Protein AF-A0A955V3C6-F1 (afdb_monomer)

Secondary structure (DSSP, 8-state):
--HHHHHHHHHHTB-SEETTTEE--HHHHHHHHHHTT-GGGHHHHHHHHGGGSPBPPP--PPPGGGHHHHTT-GGGHHHHHHHHHHHHHHH-HHHHHHHHHHHHGGGTTGGGGHHHHHHHHHHHHHHT---HHHHHHHHHHHHHHHHH--PPSS-TTPPPSS-HHHHHHHSPPPPGGGSPPS-HHHHHHGGGGSPP-

Sequence (197 aa):
MTDLDEVLERFQMGGLEYGGGFANHGPMAAEALVALGHPALLTGWVDLYAPRLPPFSPGRAIAPAGRAAARGDASRFADWVATYEAEIARDGVRAVLAREVAALAPGLFAGAAHGLLRVAHAARAIGRGETPVRVREVAFGLGYWAGSYQTLPGEPGARPERDPIDALLTLEPVPPAARAGGAFTDAVRALDAHAPF

Structure (mmCIF, N/CA/C/O backbone):
data_AF-A0A955V3C6-F1
#
_entry.id   AF-A0A955V3C6-F1
#
loop_
_atom_site.group_PDB
_atom_site.id
_atom_site.type_symbol
_atom_site.label_atom_id
_atom_site.label_alt_id
_atom_site.label_comp_id
_atom_site.label_asym_id
_atom_site.label_entity_id
_atom_site.label_seq_id
_atom_site.pdbx_PDB_ins_code
_atom_site.Cartn_x
_atom_site.Cartn_y
_atom_site.Cartn_z
_atom_site.occupancy
_atom_site.B_iso_or_equiv
_atom_site.auth_seq_id
_atom_site.auth_comp_id
_atom_site.auth_asym_id
_atom_site.auth_atom_id
_atom_site.pdbx_PDB_model_num
ATOM 1 N N . MET A 1 1 ? -15.707 0.633 17.802 1.00 68.06 1 MET A N 1
ATOM 2 C CA . MET A 1 1 ? -14.271 0.531 17.490 1.00 68.06 1 MET A CA 1
ATOM 3 C C . MET A 1 1 ? -13.836 -0.862 17.905 1.00 68.06 1 MET A C 1
ATOM 5 O O . MET A 1 1 ? -14.244 -1.285 18.978 1.00 68.06 1 MET A O 1
ATOM 9 N N . THR A 1 2 ? -13.193 -1.614 17.016 1.00 90.06 2 THR A N 1
ATOM 10 C CA . THR A 1 2 ? -12.756 -3.006 17.253 1.00 90.06 2 THR A CA 1
ATOM 11 C C . THR A 1 2 ? -11.272 -3.059 17.621 1.00 90.06 2 THR A C 1
ATOM 13 O O . THR A 1 2 ? -10.544 -2.146 17.246 1.00 90.06 2 THR A O 1
ATOM 16 N N . ASP A 1 3 ? -10.796 -4.142 18.245 1.00 92.75 3 ASP A N 1
ATOM 17 C CA . ASP A 1 3 ? -9.361 -4.341 18.540 1.00 92.75 3 ASP A CA 1
ATOM 18 C C . ASP A 1 3 ? -8.481 -4.191 17.284 1.00 92.75 3 ASP A C 1
ATOM 20 O O . ASP A 1 3 ? -7.370 -3.668 17.334 1.00 92.75 3 ASP A O 1
ATOM 24 N N . LEU A 1 4 ? -8.999 -4.607 16.120 1.00 96.56 4 LEU A N 1
ATOM 25 C CA . LEU A 1 4 ? -8.331 -4.398 14.836 1.00 96.56 4 LEU A CA 1
ATOM 26 C C . LEU A 1 4 ? -8.203 -2.912 14.493 1.00 96.56 4 LEU A C 1
ATOM 28 O O . LEU A 1 4 ? -7.156 -2.496 14.011 1.00 96.56 4 LEU A O 1
ATOM 32 N N . ASP A 1 5 ? -9.258 -2.125 14.714 1.00 97.94 5 ASP A N 1
ATOM 33 C CA . ASP A 1 5 ? -9.258 -0.695 14.400 1.00 97.94 5 ASP A CA 1
ATOM 34 C C . ASP A 1 5 ? -8.184 0.034 15.222 1.00 97.94 5 ASP A C 1
ATOM 36 O O . ASP A 1 5 ? -7.390 0.778 14.656 1.00 97.94 5 ASP A O 1
ATOM 40 N N . GLU A 1 6 ? -8.083 -0.259 16.521 1.00 96.44 6 GLU A N 1
ATOM 41 C CA . GLU A 1 6 ? -7.074 0.336 17.411 1.00 96.44 6 GLU A CA 1
ATOM 42 C C . GLU A 1 6 ? -5.641 -0.011 16.985 1.00 96.44 6 GLU A C 1
ATOM 44 O O . GLU A 1 6 ? -4.740 0.832 16.991 1.00 96.44 6 GLU A O 1
ATOM 49 N N . VAL A 1 7 ? -5.407 -1.262 16.585 1.00 97.44 7 VAL A N 1
ATOM 50 C CA . VAL A 1 7 ? -4.091 -1.699 16.107 1.00 97.44 7 VAL A CA 1
ATOM 51 C C . VAL A 1 7 ? -3.739 -1.082 14.753 1.00 97.44 7 VAL A C 1
ATOM 53 O O . VAL A 1 7 ? -2.585 -0.696 14.540 1.00 97.44 7 VAL A O 1
ATOM 56 N N . LEU A 1 8 ? -4.708 -0.944 13.846 1.00 98.00 8 LEU A N 1
ATOM 57 C CA . LEU A 1 8 ? -4.492 -0.258 12.573 1.00 98.00 8 LEU A CA 1
ATOM 58 C C . LEU A 1 8 ? -4.119 1.213 12.792 1.00 98.00 8 LEU A C 1
ATOM 60 O O . LEU A 1 8 ? -3.170 1.678 12.164 1.00 98.00 8 LEU A O 1
ATOM 64 N N . GLU A 1 9 ? -4.774 1.920 13.718 1.00 96.88 9 GLU A N 1
ATOM 65 C CA . GLU A 1 9 ? -4.410 3.304 14.061 1.00 96.88 9 GLU A CA 1
ATOM 66 C C . GLU A 1 9 ? -2.947 3.399 14.502 1.00 96.88 9 GLU A C 1
ATOM 68 O O . GLU A 1 9 ? -2.200 4.247 14.006 1.00 96.88 9 GLU A O 1
ATOM 73 N N . ARG A 1 10 ? -2.499 2.475 15.361 1.00 97.25 10 ARG A N 1
ATOM 74 C CA . ARG A 1 10 ? -1.100 2.420 15.809 1.00 97.25 10 ARG A CA 1
ATOM 75 C C . ARG A 1 10 ? -0.128 2.185 14.660 1.00 97.25 10 ARG A C 1
ATOM 77 O O . ARG A 1 10 ? 0.885 2.877 14.575 1.00 97.25 10 ARG A O 1
ATOM 84 N N . PHE A 1 11 ? -0.425 1.256 13.755 1.00 98.12 11 PHE A N 1
ATOM 85 C CA . PHE A 1 11 ? 0.453 1.000 12.611 1.00 98.12 11 PHE A CA 1
ATOM 86 C C . PHE A 1 11 ? 0.445 2.117 11.569 1.00 98.12 11 PHE A C 1
ATOM 88 O O . PHE A 1 11 ? 1.458 2.303 10.898 1.00 98.12 11 PHE A O 1
ATOM 95 N N . GLN A 1 12 ? -0.638 2.886 11.456 1.00 97.56 12 GLN A N 1
ATOM 96 C CA . GLN A 1 12 ? -0.712 4.050 10.569 1.00 97.56 12 GLN A CA 1
ATOM 97 C C . GLN A 1 12 ? 0.021 5.285 11.116 1.00 97.56 12 GLN A C 1
ATOM 99 O O . GLN A 1 12 ? 0.211 6.254 10.380 1.00 97.56 12 GLN A O 1
ATOM 104 N N . MET A 1 13 ? 0.445 5.269 12.386 1.00 97.25 13 MET A N 1
ATOM 105 C CA . MET A 1 13 ? 1.423 6.230 12.913 1.00 97.25 13 MET A CA 1
ATOM 106 C C . MET A 1 13 ? 2.862 5.883 12.503 1.00 97.25 13 MET A C 1
ATOM 108 O O . MET A 1 13 ? 3.746 6.730 12.611 1.00 97.25 13 MET A O 1
ATOM 112 N N . GLY A 1 14 ? 3.106 4.651 12.047 1.00 97.75 14 GLY A N 1
ATOM 113 C CA . GLY A 1 14 ? 4.403 4.183 11.571 1.00 97.75 14 GLY A CA 1
ATOM 114 C C . GLY A 1 14 ? 4.532 4.261 10.050 1.00 97.75 14 GLY A C 1
ATOM 115 O O . GLY A 1 14 ? 3.555 4.159 9.307 1.00 97.75 14 GLY A O 1
ATOM 116 N N . GLY A 1 15 ? 5.763 4.433 9.580 1.00 96.62 15 GLY A N 1
ATOM 117 C CA . GLY A 1 15 ? 6.113 4.534 8.173 1.00 96.62 15 GLY A CA 1
ATOM 118 C C . GLY A 1 15 ? 5.668 3.319 7.361 1.00 96.62 15 GLY A C 1
ATOM 119 O O . GLY A 1 15 ? 5.441 2.222 7.878 1.00 96.62 15 GLY A O 1
ATOM 120 N N . LEU A 1 16 ? 5.547 3.526 6.051 1.00 97.12 16 LEU A N 1
ATOM 121 C CA . LEU A 1 16 ? 5.212 2.468 5.098 1.00 97.12 16 LEU A CA 1
ATOM 122 C C . LEU A 1 16 ? 6.360 1.464 4.913 1.00 97.12 16 LEU A C 1
ATOM 124 O O . LEU A 1 16 ? 6.100 0.314 4.568 1.00 97.12 16 LEU A O 1
ATOM 128 N N . GLU A 1 17 ? 7.594 1.878 5.210 1.00 96.06 17 GLU A N 1
ATOM 129 C CA . GLU A 1 17 ? 8.792 1.039 5.216 1.00 96.06 17 GLU A CA 1
ATOM 130 C C . GLU A 1 17 ? 9.660 1.298 6.452 1.00 96.06 17 GLU A C 1
ATOM 132 O O . GLU A 1 17 ? 9.543 2.332 7.115 1.00 96.06 17 GLU A O 1
ATOM 137 N N . TYR A 1 18 ? 10.556 0.358 6.741 1.00 95.25 18 TYR A N 1
ATOM 138 C CA . TYR A 1 18 ? 11.603 0.462 7.754 1.00 95.25 18 TYR A CA 1
ATOM 139 C C . TYR A 1 18 ? 12.879 -0.256 7.291 1.00 95.25 18 TYR A C 1
ATOM 141 O O . TYR A 1 18 ? 12.887 -0.951 6.276 1.00 95.25 18 TYR A O 1
ATOM 149 N N . GLY A 1 19 ? 13.986 -0.079 8.020 1.00 90.12 19 GLY A N 1
ATOM 150 C CA . GLY A 1 19 ? 15.209 -0.871 7.826 1.00 90.12 19 GLY A CA 1
ATOM 151 C C . GLY A 1 19 ? 15.815 -0.839 6.416 1.00 90.12 19 GLY A C 1
ATOM 152 O O . GLY A 1 19 ? 16.430 -1.818 6.014 1.00 90.12 19 GLY A O 1
ATOM 153 N N . GLY A 1 20 ? 15.634 0.254 5.666 1.00 84.75 20 GLY A N 1
ATOM 154 C CA . GLY A 1 20 ? 16.213 0.409 4.327 1.00 84.75 20 GLY A CA 1
ATOM 155 C C . GLY A 1 20 ? 15.416 -0.234 3.186 1.00 84.75 20 GLY A C 1
ATOM 156 O O . GLY A 1 20 ? 16.013 -0.566 2.170 1.00 84.75 20 GLY A O 1
ATOM 157 N N . GLY A 1 21 ? 14.097 -0.410 3.343 1.00 86.94 21 GLY A N 1
ATOM 158 C CA . GLY A 1 21 ? 13.205 -0.866 2.263 1.00 86.94 21 GLY A CA 1
ATOM 159 C C . GLY A 1 21 ? 12.301 -2.046 2.625 1.00 86.94 21 GLY A C 1
ATOM 160 O O . GLY A 1 21 ? 11.618 -2.594 1.763 1.00 86.94 21 GLY A O 1
ATOM 161 N N . PHE A 1 22 ? 12.274 -2.474 3.891 1.00 92.00 22 PHE A N 1
ATOM 162 C CA . PHE A 1 22 ? 11.328 -3.494 4.336 1.00 92.00 22 PHE A CA 1
ATOM 163 C C . PHE A 1 22 ? 9.935 -2.889 4.475 1.00 92.00 22 PHE A C 1
ATOM 165 O O . PHE A 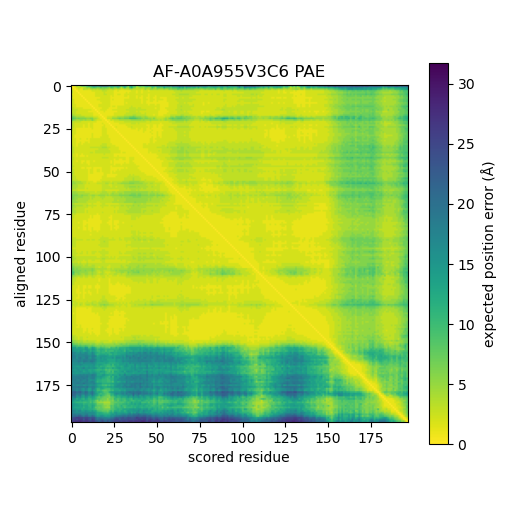1 22 ? 9.732 -1.970 5.268 1.00 92.00 22 PHE A O 1
ATOM 172 N N . ALA A 1 23 ? 8.962 -3.440 3.750 1.00 95.19 23 ALA A N 1
ATOM 173 C CA . ALA A 1 23 ? 7.567 -3.031 3.857 1.00 95.19 23 ALA A CA 1
ATOM 174 C C . ALA A 1 23 ? 7.033 -3.216 5.287 1.00 95.19 23 ALA A C 1
ATOM 176 O O . ALA A 1 23 ? 7.292 -4.225 5.949 1.00 95.19 23 ALA A O 1
ATOM 177 N N . ASN A 1 24 ? 6.227 -2.270 5.761 1.00 97.19 24 ASN A N 1
ATOM 178 C CA . ASN A 1 24 ? 5.497 -2.393 7.018 1.00 97.19 24 ASN A CA 1
ATOM 179 C C . ASN A 1 24 ? 4.355 -3.420 6.875 1.00 97.19 24 ASN A C 1
ATOM 181 O O . ASN A 1 24 ? 3.324 -3.155 6.256 1.00 97.19 24 ASN A O 1
ATOM 185 N N . HIS A 1 25 ? 4.545 -4.589 7.486 1.00 96.81 25 HIS A N 1
ATOM 186 C CA . HIS A 1 25 ? 3.605 -5.711 7.519 1.00 96.81 25 HIS A CA 1
ATOM 187 C C . HIS A 1 25 ? 2.628 -5.670 8.689 1.00 96.81 25 HIS A C 1
ATOM 189 O O . HIS A 1 25 ? 1.673 -6.448 8.699 1.00 96.81 25 HIS A O 1
ATOM 195 N N . GLY A 1 26 ? 2.856 -4.787 9.664 1.00 97.94 26 GLY A N 1
ATOM 196 C CA . GLY A 1 26 ? 2.048 -4.642 10.872 1.00 97.94 26 GLY A CA 1
ATOM 197 C C . GLY A 1 26 ? 0.539 -4.761 10.628 1.00 97.94 26 GLY A C 1
ATOM 198 O O . GLY A 1 26 ? -0.077 -5.674 11.189 1.00 97.94 26 GLY A O 1
ATOM 199 N N . PRO A 1 27 ? -0.057 -3.925 9.753 1.00 98.19 27 PRO A N 1
ATOM 200 C CA . PRO A 1 27 ? -1.502 -3.934 9.529 1.00 98.19 27 PRO A CA 1
ATOM 201 C C . PRO A 1 27 ? -1.995 -5.191 8.797 1.00 98.19 27 PRO A C 1
ATOM 203 O O . PRO A 1 27 ? -3.077 -5.690 9.100 1.00 98.19 27 PRO A O 1
ATOM 206 N N . MET A 1 28 ? -1.196 -5.754 7.883 1.00 98.50 28 MET A N 1
ATOM 207 C CA . MET A 1 28 ? -1.544 -6.989 7.166 1.00 98.50 28 MET A CA 1
ATOM 208 C C . MET A 1 28 ? -1.583 -8.189 8.114 1.00 98.50 28 MET A C 1
ATOM 210 O O . MET A 1 28 ? -2.540 -8.963 8.110 1.00 98.50 28 MET A O 1
ATOM 214 N N . ALA A 1 29 ? -0.571 -8.319 8.972 1.00 98.19 29 ALA A N 1
ATOM 215 C CA . ALA A 1 29 ? -0.511 -9.376 9.973 1.00 98.19 29 ALA A CA 1
ATOM 216 C C . ALA A 1 29 ? -1.615 -9.225 11.032 1.00 98.19 29 ALA A C 1
ATOM 218 O O . ALA A 1 29 ? -2.231 -10.220 11.404 1.00 98.19 29 ALA A O 1
ATOM 219 N N . ALA A 1 30 ? -1.929 -7.999 11.464 1.00 98.25 30 ALA A N 1
ATOM 220 C CA . ALA A 1 30 ? -3.054 -7.745 12.364 1.00 98.25 30 ALA A CA 1
ATOM 221 C C . ALA A 1 30 ? -4.391 -8.195 11.748 1.00 98.25 30 ALA A C 1
ATOM 223 O O . ALA A 1 30 ? -5.172 -8.901 12.387 1.00 98.25 30 ALA A O 1
ATOM 224 N N . GLU A 1 31 ? -4.635 -7.849 10.480 1.00 98.06 31 GLU A N 1
ATOM 225 C CA . GLU A 1 31 ? -5.821 -8.302 9.749 1.00 98.06 31 GLU A CA 1
ATOM 226 C C . GLU A 1 31 ? -5.874 -9.830 9.637 1.00 98.06 31 GLU A C 1
ATOM 228 O O . GLU A 1 31 ? -6.936 -10.414 9.865 1.00 98.06 31 GLU A O 1
ATOM 233 N N . ALA A 1 32 ? -4.738 -10.471 9.345 1.00 98.12 32 ALA A N 1
ATOM 234 C CA . ALA A 1 32 ? -4.631 -11.921 9.235 1.00 98.12 32 ALA A CA 1
ATOM 235 C C . ALA A 1 32 ? -4.922 -12.626 10.567 1.00 98.12 32 ALA A C 1
ATOM 237 O O . ALA A 1 32 ? -5.686 -13.586 10.589 1.00 98.12 32 ALA A O 1
ATOM 238 N N . LEU A 1 33 ? -4.370 -12.133 11.681 1.00 97.94 33 LEU A N 1
ATOM 239 C CA . LEU A 1 33 ? -4.623 -12.680 13.017 1.00 97.94 33 LEU A CA 1
ATOM 240 C C . LEU A 1 33 ? -6.117 -12.679 13.344 1.00 97.94 33 LEU A C 1
ATOM 242 O O . LEU A 1 33 ? -6.648 -13.688 13.800 1.00 97.94 33 LEU A O 1
ATOM 246 N N . VAL A 1 34 ? -6.817 -11.581 13.055 1.00 96.69 34 VAL A N 1
ATOM 247 C CA . VAL A 1 34 ? -8.270 -11.501 13.262 1.00 96.69 34 VAL A CA 1
ATOM 248 C C . VAL A 1 34 ? -9.017 -12.442 12.324 1.00 96.69 34 VAL A C 1
ATOM 250 O O . VAL A 1 34 ? -9.909 -13.159 12.772 1.00 96.69 34 VAL A O 1
ATOM 253 N N . ALA A 1 35 ? -8.650 -12.475 11.041 1.00 94.94 35 ALA A N 1
ATOM 254 C CA . ALA A 1 35 ? -9.281 -13.353 10.056 1.00 94.94 35 ALA A CA 1
ATOM 255 C C . ALA A 1 35 ? -9.118 -14.846 10.401 1.00 94.94 35 ALA A C 1
ATOM 257 O O . ALA A 1 35 ? -10.004 -15.640 10.099 1.00 94.94 35 ALA A O 1
ATOM 258 N N . LEU 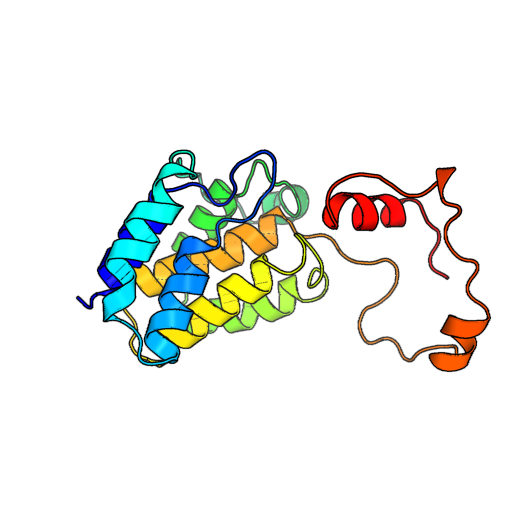A 1 36 ? -8.018 -15.211 11.064 1.00 96.75 36 LEU A N 1
ATOM 259 C CA . LEU A 1 36 ? -7.719 -16.570 11.518 1.00 96.75 36 LEU A CA 1
ATOM 260 C C . LEU A 1 36 ? -8.280 -16.888 12.917 1.00 96.75 36 LEU A C 1
ATOM 262 O O . LEU A 1 36 ? -8.054 -17.981 13.424 1.00 96.75 36 LEU A O 1
ATOM 266 N N . GLY A 1 37 ? -9.018 -15.969 13.551 1.00 96.69 37 GLY A N 1
ATOM 267 C CA . GLY A 1 37 ? -9.631 -16.203 14.864 1.00 96.69 37 GLY A CA 1
ATOM 268 C C . GLY A 1 37 ? -8.678 -16.041 16.053 1.00 96.69 37 GLY A C 1
ATOM 269 O O . GLY A 1 37 ? -8.941 -16.572 17.130 1.00 96.69 37 GLY A O 1
ATOM 270 N N . HIS A 1 38 ? -7.594 -15.280 15.891 1.00 97.50 38 HIS A N 1
ATOM 271 C CA . HIS A 1 38 ? -6.590 -15.011 16.926 1.00 97.50 38 HIS A CA 1
ATOM 272 C C . HIS A 1 38 ? -6.484 -13.523 17.337 1.00 97.50 38 HIS A C 1
ATOM 274 O O . HIS A 1 38 ? -5.371 -12.998 17.437 1.00 97.50 38 HIS A O 1
ATOM 280 N N . PRO A 1 39 ? -7.594 -12.810 17.626 1.00 96.31 39 PRO A N 1
ATOM 281 C CA . PRO A 1 39 ? -7.543 -11.391 18.003 1.00 96.31 39 PRO A CA 1
ATOM 282 C C . PRO A 1 39 ? -6.770 -11.139 19.309 1.00 96.31 39 PRO A C 1
ATOM 284 O O . PRO A 1 39 ? -6.145 -10.096 19.462 1.00 96.31 39 PRO A O 1
ATOM 287 N N . ALA A 1 40 ? -6.717 -12.118 20.219 1.00 96.94 40 ALA A N 1
ATOM 288 C CA . ALA A 1 40 ? -5.974 -12.008 21.477 1.00 96.94 40 ALA A CA 1
ATOM 289 C C . ALA A 1 40 ? -4.452 -11.809 21.294 1.00 96.94 40 ALA A C 1
ATOM 291 O O . ALA A 1 40 ? -3.772 -11.397 22.230 1.00 96.94 40 ALA A O 1
ATOM 292 N N . LEU A 1 41 ? -3.904 -12.087 20.102 1.00 98.06 41 LEU A N 1
ATOM 293 C CA . LEU A 1 41 ? -2.481 -11.905 19.792 1.00 98.06 41 LEU A CA 1
ATOM 294 C C . LEU A 1 41 ? -2.134 -10.485 19.310 1.00 98.06 41 LEU A C 1
ATOM 296 O O . LEU A 1 41 ? -0.955 -10.168 19.155 1.00 98.06 41 LEU A O 1
ATOM 300 N N . LEU A 1 42 ? -3.131 -9.624 19.077 1.00 98.00 42 LEU A N 1
ATOM 301 C CA . LEU A 1 42 ? -2.936 -8.298 18.483 1.00 98.00 42 LEU A CA 1
ATOM 302 C C . LEU A 1 42 ? -2.043 -7.382 19.324 1.00 98.00 42 LEU A C 1
ATOM 304 O O . LEU A 1 42 ? -1.136 -6.756 18.778 1.00 98.00 42 LEU A O 1
ATOM 308 N N . THR A 1 43 ? -2.253 -7.330 20.640 1.00 95.50 43 THR A N 1
ATOM 309 C CA . THR A 1 43 ? -1.455 -6.475 21.535 1.00 95.50 43 THR A CA 1
ATOM 310 C C . THR A 1 43 ? 0.023 -6.858 21.492 1.00 95.50 43 THR A C 1
ATOM 312 O O . THR A 1 43 ? 0.867 -6.015 21.204 1.00 95.50 43 THR A O 1
ATOM 315 N N . GLY A 1 44 ? 0.334 -8.148 21.660 1.00 96.81 44 GLY A N 1
ATOM 316 C CA . GLY A 1 44 ? 1.717 -8.632 21.599 1.00 96.81 44 GLY A CA 1
ATOM 317 C C . GLY A 1 44 ? 2.357 -8.446 20.220 1.00 96.81 44 GLY A C 1
ATOM 318 O O . GLY A 1 44 ? 3.552 -8.167 20.123 1.00 96.81 44 GLY A O 1
ATOM 319 N N . TRP A 1 45 ? 1.569 -8.544 19.144 1.00 98.00 45 TRP A N 1
ATOM 320 C CA . TRP A 1 45 ? 2.040 -8.239 17.794 1.00 98.00 45 TRP A CA 1
ATOM 321 C C . TRP A 1 45 ? 2.443 -6.768 17.638 1.00 98.00 45 TRP A C 1
ATOM 323 O O . TRP A 1 45 ? 3.512 -6.480 17.096 1.00 98.00 45 TRP A O 1
ATOM 333 N N . VAL A 1 46 ? 1.625 -5.840 18.140 1.00 97.75 46 VAL A N 1
ATOM 334 C CA . VAL A 1 46 ? 1.943 -4.406 18.130 1.00 97.75 46 VAL A CA 1
ATOM 335 C C . VAL A 1 46 ? 3.208 -4.124 18.926 1.00 97.75 46 VAL A C 1
ATOM 337 O O . VAL A 1 46 ? 4.108 -3.474 18.394 1.00 97.75 46 VAL A O 1
ATOM 340 N N . ASP A 1 47 ? 3.302 -4.645 20.148 1.00 97.12 47 ASP A N 1
ATOM 341 C CA . ASP A 1 47 ? 4.444 -4.411 21.036 1.00 97.12 47 ASP A CA 1
ATOM 342 C C . ASP A 1 47 ? 5.762 -4.891 20.409 1.00 97.12 47 ASP A C 1
ATOM 344 O O . ASP A 1 47 ? 6.800 -4.244 20.543 1.00 97.12 47 ASP A O 1
ATOM 348 N N . LEU A 1 48 ? 5.719 -5.998 19.662 1.00 97.31 48 LEU A N 1
ATOM 349 C CA . LEU A 1 48 ? 6.880 -6.545 18.964 1.00 97.31 48 LEU A CA 1
ATOM 350 C C . LEU A 1 48 ? 7.241 -5.770 17.687 1.00 97.31 48 LEU A C 1
ATOM 352 O O . LEU A 1 48 ? 8.423 -5.645 17.346 1.00 97.31 48 LEU A O 1
ATOM 356 N N . TYR A 1 49 ? 6.236 -5.337 16.923 1.00 98.12 49 TYR A N 1
ATOM 357 C CA . TYR A 1 49 ? 6.437 -4.856 15.557 1.00 98.12 49 TYR A CA 1
ATOM 358 C C . TYR A 1 49 ? 6.567 -3.336 15.463 1.00 98.12 49 TYR A C 1
ATOM 360 O O . TYR A 1 49 ? 7.459 -2.845 14.770 1.00 98.12 49 TYR A O 1
ATOM 368 N N . ALA A 1 50 ? 5.709 -2.588 16.164 1.00 97.00 50 ALA A N 1
ATOM 369 C CA . ALA A 1 50 ? 5.654 -1.129 16.079 1.00 97.00 50 ALA A CA 1
ATOM 370 C C . ALA A 1 50 ? 6.995 -0.426 16.382 1.00 97.00 50 ALA A C 1
ATOM 372 O O . ALA A 1 50 ? 7.313 0.517 15.657 1.00 97.00 50 ALA A O 1
ATOM 373 N N . PRO A 1 51 ? 7.841 -0.890 17.331 1.00 97.06 51 PRO A N 1
ATOM 374 C CA . PRO A 1 51 ? 9.135 -0.253 17.606 1.00 97.06 51 PRO A CA 1
ATOM 375 C C . PRO A 1 51 ? 10.127 -0.250 16.434 1.00 97.06 51 PRO A C 1
ATOM 377 O O . PRO A 1 51 ? 11.128 0.459 16.477 1.00 97.06 51 PRO A O 1
ATOM 380 N N . ARG A 1 52 ? 9.887 -1.054 15.391 1.00 97.31 52 ARG A N 1
ATOM 381 C CA . ARG A 1 52 ? 10.738 -1.115 14.191 1.00 97.31 52 ARG A CA 1
ATOM 382 C C . ARG A 1 52 ? 10.448 0.019 13.214 1.00 97.31 52 ARG A C 1
ATOM 384 O O . ARG A 1 52 ? 11.252 0.260 12.317 1.00 97.31 52 ARG A O 1
ATOM 391 N N . LEU A 1 53 ? 9.284 0.654 13.338 1.00 98.00 53 LEU A N 1
ATOM 392 C CA . LEU A 1 53 ? 8.772 1.582 12.344 1.00 98.00 53 LEU A CA 1
ATOM 393 C C . LEU A 1 53 ? 9.277 3.002 12.622 1.00 98.00 53 LEU A C 1
ATOM 395 O O . LEU A 1 53 ? 9.118 3.493 13.741 1.00 98.00 53 LEU A O 1
ATOM 399 N N . PRO A 1 54 ? 9.831 3.702 11.616 1.00 97.25 54 PRO A N 1
ATOM 400 C CA . PRO A 1 54 ? 9.998 5.145 11.724 1.00 97.25 54 PRO A CA 1
ATOM 401 C C . PRO A 1 54 ? 8.616 5.814 11.820 1.00 97.25 54 PRO A C 1
ATOM 403 O O . PRO A 1 54 ? 7.625 5.217 11.399 1.00 97.25 54 PRO A O 1
ATOM 406 N N . PRO A 1 55 ? 8.504 7.045 12.338 1.00 97.56 55 PRO A N 1
ATOM 407 C CA . PRO A 1 55 ? 7.230 7.758 12.345 1.00 97.56 55 PRO A CA 1
ATOM 408 C C . PRO A 1 55 ? 6.738 8.035 10.916 1.00 97.56 55 PRO A C 1
ATOM 410 O O . PRO A 1 55 ? 7.525 8.343 10.019 1.00 97.56 55 PRO A O 1
ATOM 413 N N . PHE A 1 56 ? 5.426 7.948 10.704 1.00 97.38 56 PHE A N 1
ATOM 414 C CA . PHE A 1 56 ? 4.790 8.373 9.462 1.00 97.38 56 PHE A CA 1
ATOM 415 C C . PHE A 1 56 ? 4.638 9.895 9.437 1.00 97.38 56 PHE A C 1
ATOM 417 O O . PHE A 1 56 ? 4.015 10.483 10.321 1.00 97.38 56 PHE A O 1
ATOM 424 N N . SER A 1 57 ? 5.153 10.521 8.382 1.00 96.19 57 SER A N 1
ATOM 425 C CA . SER A 1 57 ? 4.945 11.941 8.102 1.00 96.19 57 SER A CA 1
ATOM 426 C C . SER A 1 57 ? 3.877 12.096 7.018 1.00 96.19 57 SER A C 1
ATOM 428 O O . SER A 1 57 ? 4.074 11.565 5.924 1.00 96.19 57 SER A O 1
ATOM 430 N N . PRO A 1 58 ? 2.766 12.812 7.272 1.00 94.69 58 PRO A N 1
ATOM 431 C CA . PRO A 1 58 ? 1.748 13.062 6.255 1.00 94.69 58 PRO A CA 1
ATOM 432 C C . PRO A 1 58 ? 2.307 13.809 5.039 1.00 94.69 58 PRO A C 1
ATOM 434 O O . PRO A 1 58 ? 3.089 14.751 5.185 1.00 94.69 58 PRO A O 1
ATOM 437 N N . GLY A 1 59 ? 1.882 13.400 3.843 1.00 97.31 59 GLY A N 1
ATOM 438 C CA . GLY A 1 59 ? 2.256 14.041 2.583 1.00 97.31 59 GLY A CA 1
ATOM 439 C C . GLY A 1 59 ? 1.224 15.057 2.100 1.00 97.31 59 GLY A C 1
ATOM 440 O O . GLY A 1 59 ? 0.301 15.449 2.818 1.00 97.31 59 GLY A O 1
ATOM 441 N N . ARG A 1 60 ? 1.369 15.481 0.846 1.00 98.25 60 ARG A N 1
ATOM 442 C CA . ARG A 1 60 ? 0.426 16.347 0.131 1.00 98.25 60 ARG A CA 1
ATOM 443 C C . ARG A 1 60 ? -0.088 15.643 -1.117 1.00 98.25 60 ARG A C 1
ATOM 445 O O . ARG A 1 60 ? 0.686 15.067 -1.873 1.00 98.25 60 ARG A O 1
ATOM 452 N N . ALA A 1 61 ? -1.396 15.732 -1.351 1.00 98.38 61 ALA A N 1
ATOM 453 C CA . ALA A 1 61 ? -2.020 15.109 -2.511 1.00 98.38 61 ALA A CA 1
ATOM 454 C C . ALA A 1 61 ? -1.380 15.585 -3.828 1.00 98.38 61 ALA A C 1
ATOM 456 O O . ALA A 1 61 ? -1.142 16.777 -4.043 1.00 98.38 61 ALA A O 1
ATOM 457 N N . ILE A 1 62 ? -1.126 14.634 -4.722 1.00 98.50 62 ILE A N 1
ATOM 458 C CA . ILE A 1 62 ? -0.467 14.847 -6.005 1.00 98.50 62 ILE A CA 1
ATOM 459 C C . ILE A 1 62 ? -1.504 15.352 -7.005 1.00 98.50 62 ILE A C 1
ATOM 461 O O . ILE A 1 62 ? -2.515 14.692 -7.274 1.00 98.50 62 ILE A O 1
ATOM 465 N N . ALA A 1 63 ? -1.233 16.515 -7.599 1.00 96.69 63 ALA A N 1
ATOM 466 C CA . ALA A 1 63 ? -2.065 17.061 -8.664 1.00 96.69 63 ALA A CA 1
ATOM 467 C C . ALA A 1 63 ? -2.141 16.080 -9.854 1.00 96.69 63 ALA A C 1
ATOM 469 O O . ALA A 1 63 ? -1.127 15.457 -10.177 1.00 96.69 63 ALA A O 1
ATOM 470 N N . PRO A 1 64 ? -3.284 15.970 -10.562 1.00 94.69 64 PRO A N 1
ATOM 471 C CA . PRO A 1 64 ? -3.458 15.005 -11.652 1.00 94.69 64 PRO A CA 1
ATOM 472 C C . PRO A 1 64 ? -2.326 15.007 -12.691 1.00 94.69 64 PRO A C 1
ATOM 474 O O . PRO A 1 64 ? -1.820 13.947 -13.047 1.00 94.69 64 PRO A O 1
ATOM 477 N N . ALA A 1 65 ? -1.859 16.191 -13.101 1.00 95.62 65 ALA A N 1
ATOM 478 C CA . ALA A 1 65 ? -0.769 16.345 -14.068 1.00 95.62 65 ALA A CA 1
ATOM 479 C C . ALA A 1 65 ? 0.594 15.810 -13.578 1.00 95.62 65 ALA A C 1
ATOM 481 O O . ALA A 1 65 ? 1.435 15.447 -14.392 1.00 95.62 65 ALA A O 1
ATOM 482 N N . GLY A 1 66 ? 0.822 15.738 -12.262 1.00 96.06 66 GLY A N 1
ATOM 483 C CA . GLY A 1 66 ? 2.077 15.258 -11.670 1.00 96.06 66 GLY A CA 1
ATOM 484 C C . GLY A 1 66 ? 2.110 13.755 -11.384 1.00 96.06 66 GLY A C 1
ATOM 485 O O . GLY A 1 66 ? 3.146 13.233 -10.981 1.00 96.06 66 GLY A O 1
ATOM 486 N N . ARG A 1 67 ? 0.994 13.043 -11.576 1.00 95.38 67 ARG A N 1
ATOM 487 C CA . ARG A 1 67 ? 0.861 11.633 -11.176 1.00 95.38 67 ARG A CA 1
ATOM 488 C C . ARG A 1 67 ? 1.745 10.686 -11.964 1.00 95.38 67 ARG A C 1
ATOM 490 O O . ARG A 1 67 ? 2.311 9.775 -11.375 1.00 95.38 67 ARG A O 1
ATOM 497 N N . ALA A 1 68 ? 1.863 10.899 -13.272 1.00 94.19 68 ALA A N 1
ATOM 498 C CA . ALA A 1 68 ? 2.702 10.054 -14.117 1.00 94.19 68 ALA A CA 1
ATOM 499 C C . ALA A 1 68 ? 4.171 10.114 -13.672 1.00 94.19 68 ALA A 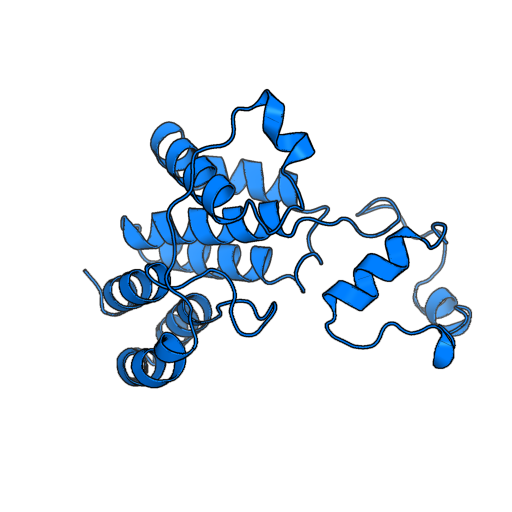C 1
ATOM 501 O O . ALA A 1 68 ? 4.804 9.078 -13.526 1.00 94.19 68 ALA A O 1
ATOM 502 N N . ALA A 1 69 ? 4.674 11.316 -13.372 1.00 95.31 69 ALA A N 1
ATOM 503 C CA . ALA A 1 69 ? 6.051 11.523 -12.929 1.00 95.31 69 ALA A CA 1
ATOM 504 C C . ALA A 1 69 ? 6.321 11.032 -11.495 1.00 95.31 69 ALA A C 1
ATOM 506 O O . ALA A 1 69 ? 7.447 10.678 -11.178 1.00 95.31 69 ALA A O 1
ATOM 507 N N . ALA A 1 70 ? 5.309 11.028 -10.622 1.00 97.19 70 ALA A N 1
ATOM 508 C CA . ALA A 1 70 ? 5.452 10.598 -9.228 1.00 97.19 70 ALA A CA 1
ATOM 509 C C . ALA A 1 70 ? 5.289 9.081 -9.022 1.00 97.19 70 ALA A C 1
ATOM 511 O O . ALA A 1 70 ? 5.466 8.582 -7.909 1.00 97.19 70 ALA A O 1
ATOM 512 N N . ARG A 1 71 ? 4.865 8.345 -10.051 1.00 96.00 71 ARG A N 1
ATOM 513 C CA . ARG A 1 71 ? 4.633 6.902 -9.967 1.00 96.00 71 ARG A CA 1
ATOM 514 C C . ARG A 1 71 ? 5.975 6.166 -9.907 1.00 96.00 71 ARG A C 1
ATOM 516 O O . ARG A 1 71 ? 6.875 6.488 -10.672 1.00 96.00 71 ARG A O 1
ATOM 523 N N . GLY A 1 72 ? 6.099 5.194 -9.005 1.00 95.06 72 GLY A N 1
ATOM 524 C CA . GLY A 1 72 ? 7.356 4.464 -8.784 1.00 95.06 72 GLY A CA 1
ATOM 525 C C . GLY A 1 72 ? 8.422 5.236 -7.994 1.00 95.06 72 GLY A C 1
ATOM 526 O O . GLY A 1 72 ? 9.520 4.722 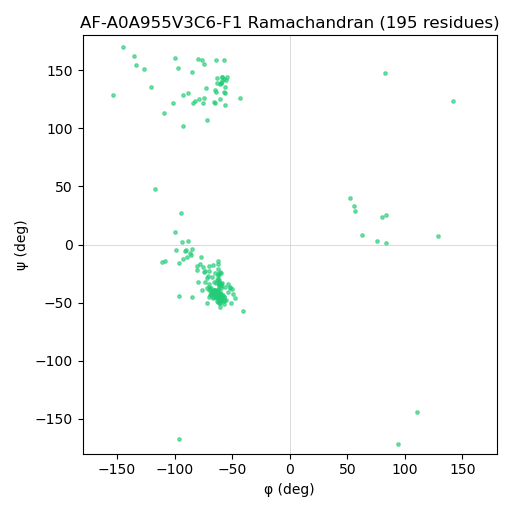-7.786 1.00 95.06 72 GLY A O 1
ATOM 527 N N . ASP A 1 73 ? 8.112 6.450 -7.527 1.00 95.31 73 ASP A N 1
ATOM 528 C CA . ASP A 1 73 ? 8.980 7.222 -6.640 1.00 95.31 73 ASP A CA 1
ATOM 529 C C . ASP A 1 73 ? 8.621 6.965 -5.165 1.00 95.31 73 ASP A C 1
ATOM 531 O O . ASP A 1 73 ? 7.662 7.523 -4.619 1.00 95.31 73 ASP A O 1
ATOM 535 N N . ALA A 1 74 ? 9.430 6.134 -4.501 1.00 93.31 74 ALA A N 1
ATOM 536 C CA . ALA A 1 74 ? 9.257 5.772 -3.093 1.00 93.31 74 ALA A CA 1
ATOM 537 C C . ALA A 1 74 ? 9.338 6.983 -2.141 1.00 93.31 74 ALA A C 1
ATOM 539 O O . ALA A 1 74 ? 8.743 6.966 -1.062 1.00 93.31 74 ALA A O 1
ATOM 540 N N . SER A 1 75 ? 9.999 8.081 -2.535 1.00 95.31 75 SER A N 1
ATOM 541 C CA . SER A 1 75 ? 10.013 9.312 -1.729 1.00 95.31 75 SER A CA 1
ATOM 542 C C . SER A 1 75 ? 8.633 9.979 -1.646 1.00 95.31 75 SER A C 1
ATOM 544 O O . SER A 1 75 ? 8.370 10.775 -0.744 1.00 95.31 75 SER A O 1
ATOM 546 N N . ARG A 1 76 ? 7.719 9.617 -2.556 1.00 97.81 76 ARG A N 1
ATOM 547 C CA . ARG A 1 76 ? 6.367 10.175 -2.686 1.00 97.81 76 ARG A CA 1
ATOM 548 C C . ARG A 1 76 ? 5.296 9.300 -2.053 1.00 97.81 76 ARG A C 1
ATOM 550 O O . ARG A 1 76 ? 4.113 9.569 -2.244 1.00 97.81 76 ARG A O 1
ATOM 557 N N . PHE A 1 77 ? 5.663 8.276 -1.282 1.00 98.00 77 PHE A N 1
ATOM 558 C CA . PHE A 1 77 ? 4.691 7.393 -0.639 1.00 98.00 77 PHE A CA 1
ATOM 559 C C . PHE A 1 77 ? 3.614 8.153 0.148 1.00 98.00 77 PHE A C 1
ATOM 561 O O . PHE A 1 77 ? 2.424 7.927 -0.059 1.00 98.00 77 PHE A O 1
ATOM 568 N N . ALA A 1 78 ? 4.012 9.084 1.017 1.00 98.44 78 ALA A N 1
ATOM 569 C CA . ALA A 1 78 ? 3.068 9.847 1.831 1.00 98.44 78 ALA A CA 1
ATOM 570 C C . ALA A 1 78 ? 2.158 10.764 0.989 1.00 98.44 78 ALA A C 1
ATOM 572 O O . ALA A 1 78 ? 0.994 10.971 1.334 1.00 98.44 78 ALA A O 1
ATOM 573 N N . ASP A 1 79 ? 2.662 11.278 -0.135 1.00 98.81 79 ASP A N 1
ATOM 574 C CA . ASP A 1 79 ? 1.888 12.088 -1.079 1.00 98.81 79 ASP A CA 1
ATOM 575 C C . ASP A 1 79 ? 0.850 11.241 -1.825 1.00 98.81 79 ASP A C 1
ATOM 577 O O . ASP A 1 79 ? -0.292 11.666 -2.024 1.00 98.81 79 ASP A O 1
ATOM 581 N N . TRP A 1 80 ? 1.212 10.012 -2.199 1.00 98.75 80 TRP A N 1
ATOM 582 C CA . TRP A 1 80 ? 0.271 9.051 -2.764 1.00 98.75 80 TRP A CA 1
ATOM 583 C C . TRP A 1 80 ? -0.805 8.639 -1.754 1.00 98.75 80 TRP A C 1
ATOM 585 O O . TRP A 1 80 ? -1.978 8.595 -2.124 1.00 98.75 80 TRP A O 1
ATOM 595 N N . VAL A 1 81 ? -0.455 8.423 -0.480 1.00 98.81 81 VAL A N 1
ATOM 596 C CA . VAL A 1 81 ? -1.451 8.185 0.584 1.00 98.81 81 VAL A CA 1
ATOM 597 C C . VAL A 1 81 ? -2.433 9.352 0.674 1.00 98.81 81 VAL A C 1
ATOM 599 O O . VAL A 1 81 ? -3.636 9.129 0.567 1.00 98.81 81 VAL A O 1
ATOM 602 N N . ALA A 1 82 ? -1.943 10.592 0.764 1.00 98.81 82 ALA A N 1
ATOM 603 C CA . ALA A 1 82 ? -2.797 11.782 0.809 1.00 98.81 82 ALA A CA 1
ATOM 604 C C . ALA A 1 82 ? -3.681 11.923 -0.447 1.00 98.81 82 ALA A C 1
ATOM 606 O O . ALA A 1 82 ? -4.823 12.379 -0.375 1.00 98.81 82 ALA A O 1
ATOM 607 N N . THR A 1 83 ? -3.169 11.508 -1.611 1.00 98.81 83 THR A N 1
ATOM 608 C CA . THR A 1 83 ? -3.932 11.476 -2.867 1.00 98.81 83 THR A CA 1
ATOM 609 C C . THR A 1 83 ? -5.113 10.516 -2.767 1.00 98.81 83 THR A C 1
ATOM 611 O O . THR A 1 83 ? -6.240 10.901 -3.079 1.00 98.81 83 THR A O 1
ATOM 614 N N . TYR A 1 84 ? -4.879 9.288 -2.304 1.00 98.81 84 TYR A N 1
ATOM 615 C CA . TYR A 1 84 ? -5.934 8.286 -2.192 1.00 98.81 84 TYR A CA 1
ATOM 616 C C . TYR A 1 84 ? -6.898 8.555 -1.037 1.00 98.81 84 TYR A C 1
ATOM 618 O O . TYR A 1 84 ? -8.087 8.303 -1.200 1.00 98.81 84 TYR A O 1
ATOM 626 N N . GLU A 1 85 ? -6.452 9.141 0.076 1.00 98.75 85 GLU A N 1
ATOM 627 C CA . GLU A 1 85 ? -7.352 9.636 1.128 1.00 98.75 85 GLU A CA 1
ATOM 628 C C . GLU A 1 85 ? -8.349 10.661 0.554 1.00 98.75 85 GLU A C 1
ATOM 630 O O . GLU A 1 85 ? -9.559 10.529 0.752 1.00 98.75 85 GLU A O 1
ATOM 635 N N . ALA A 1 86 ? -7.867 11.634 -0.229 1.00 98.62 86 ALA A N 1
ATOM 636 C CA . ALA A 1 86 ? -8.716 12.645 -0.861 1.00 98.62 86 ALA A CA 1
ATOM 637 C C . ALA A 1 86 ? -9.670 12.055 -1.916 1.00 98.62 86 ALA A C 1
ATOM 639 O O . ALA A 1 86 ? -10.829 12.462 -2.013 1.00 98.62 86 ALA A O 1
ATOM 640 N N . GLU A 1 87 ? -9.211 11.090 -2.713 1.00 98.56 87 GLU A N 1
ATOM 641 C CA . GLU A 1 87 ? -10.070 10.419 -3.692 1.00 98.56 87 GLU A CA 1
ATOM 642 C C . GLU A 1 87 ? -11.142 9.558 -3.050 1.00 98.56 87 GLU A C 1
ATOM 644 O O . GLU A 1 87 ? -12.286 9.591 -3.494 1.00 98.56 87 GLU A O 1
ATOM 649 N N . ILE A 1 88 ? -10.792 8.807 -2.012 1.00 98.75 88 ILE A N 1
ATOM 650 C CA . ILE A 1 88 ? -11.735 7.954 -1.295 1.00 98.75 88 ILE A CA 1
ATOM 651 C C . ILE A 1 88 ? -12.793 8.808 -0.600 1.00 98.75 88 ILE A C 1
ATOM 653 O O . ILE A 1 88 ? -13.969 8.454 -0.642 1.00 98.75 88 ILE A O 1
ATOM 657 N N . ALA A 1 89 ? -12.409 9.955 -0.035 1.00 98.44 89 ALA A N 1
ATOM 658 C CA . ALA A 1 89 ? -13.361 10.909 0.528 1.00 98.44 89 ALA A CA 1
ATOM 659 C C . ALA A 1 89 ? -14.342 11.462 -0.524 1.00 98.44 89 ALA A C 1
ATOM 661 O O . ALA A 1 89 ? -15.493 11.744 -0.198 1.00 98.44 89 ALA A O 1
ATOM 662 N N . ARG A 1 90 ? -13.902 11.609 -1.781 1.00 98.44 90 ARG A N 1
ATOM 663 C CA . ARG A 1 90 ? -14.711 12.152 -2.885 1.00 98.44 90 ARG A CA 1
ATOM 664 C C . ARG A 1 90 ? -15.592 11.103 -3.571 1.00 98.44 90 ARG A C 1
ATOM 666 O O . ARG A 1 90 ? -16.752 11.383 -3.849 1.00 98.44 90 ARG A O 1
ATOM 673 N N . ASP A 1 91 ? -15.038 9.930 -3.866 1.00 98.50 91 ASP A N 1
ATOM 674 C CA . ASP A 1 91 ? -15.650 8.911 -4.735 1.00 98.50 91 ASP A CA 1
ATOM 675 C C . ASP A 1 91 ? -16.141 7.668 -3.975 1.00 98.50 91 ASP A C 1
ATOM 677 O O . ASP A 1 91 ? -16.872 6.846 -4.530 1.00 98.50 91 ASP A O 1
ATOM 681 N N . GLY A 1 92 ? -15.726 7.496 -2.720 1.00 98.38 92 GLY A N 1
ATOM 682 C CA . GLY A 1 92 ? -15.969 6.290 -1.934 1.00 98.38 92 GLY A CA 1
ATOM 683 C C . GLY A 1 92 ? -14.963 5.166 -2.212 1.00 98.38 92 GLY A C 1
ATOM 684 O O . GLY A 1 92 ? -14.475 4.964 -3.327 1.00 98.38 92 GLY A O 1
ATOM 685 N N . VAL A 1 93 ? -14.671 4.376 -1.174 1.00 98.56 93 VAL A N 1
ATOM 686 C CA . VAL A 1 93 ? -13.586 3.377 -1.180 1.00 98.56 93 VAL A CA 1
ATOM 687 C C . VAL A 1 93 ? -13.741 2.308 -2.266 1.00 98.56 93 VAL A C 1
ATOM 689 O O . VAL A 1 93 ? -12.762 1.907 -2.889 1.00 98.56 93 VAL A O 1
ATOM 692 N N . ARG A 1 94 ? -14.974 1.871 -2.550 1.00 97.69 94 ARG A N 1
ATOM 693 C CA . ARG A 1 94 ? -15.245 0.822 -3.549 1.00 97.69 94 ARG A CA 1
ATOM 694 C C . ARG A 1 94 ? -14.959 1.288 -4.975 1.00 97.69 94 ARG A C 1
ATOM 696 O O . ARG A 1 94 ? -14.387 0.526 -5.749 1.00 97.69 94 ARG A O 1
ATOM 703 N N . ALA A 1 95 ? -15.336 2.523 -5.308 1.00 98.31 95 ALA A N 1
ATOM 704 C CA . ALA A 1 95 ? -15.103 3.090 -6.633 1.00 98.31 95 ALA A CA 1
ATOM 705 C C . ALA A 1 95 ? -13.606 3.314 -6.882 1.00 98.31 95 ALA A C 1
ATOM 707 O O . ALA A 1 95 ? -13.103 2.978 -7.955 1.00 98.31 95 ALA A O 1
ATOM 708 N N . VAL A 1 96 ? -12.885 3.812 -5.870 1.00 98.62 96 VAL A N 1
ATOM 709 C CA . VAL A 1 96 ? -11.427 3.978 -5.938 1.00 98.62 96 VAL A CA 1
ATOM 710 C C . VAL A 1 96 ? -10.731 2.626 -6.086 1.00 98.62 96 VAL A C 1
ATOM 712 O O . VAL A 1 96 ? -9.932 2.468 -7.000 1.00 98.62 96 VAL A O 1
ATOM 715 N N . LEU A 1 97 ? -11.074 1.619 -5.273 1.00 98.31 97 LEU A N 1
ATOM 716 C CA . LEU A 1 97 ? -10.496 0.274 -5.400 1.00 98.31 97 LEU A CA 1
ATOM 717 C C . LEU A 1 97 ? -10.687 -0.312 -6.804 1.00 98.31 97 LEU A C 1
ATOM 719 O O . LEU A 1 97 ? -9.726 -0.801 -7.391 1.00 98.31 97 LEU A O 1
ATOM 723 N N . ALA A 1 98 ? -11.902 -0.243 -7.358 1.00 97.38 98 ALA A N 1
ATOM 724 C CA . ALA A 1 98 ? -12.189 -0.789 -8.684 1.00 97.38 98 ALA A CA 1
ATOM 725 C C . ALA A 1 98 ? -11.342 -0.130 -9.787 1.00 97.38 98 ALA A C 1
ATOM 727 O O . ALA A 1 98 ? -10.833 -0.817 -10.671 1.00 97.38 98 ALA A O 1
ATOM 728 N N . ARG A 1 99 ? -11.166 1.195 -9.717 1.00 97.69 99 ARG A N 1
ATOM 729 C CA . ARG A 1 99 ? -10.372 1.966 -10.681 1.00 97.69 99 ARG A CA 1
ATOM 730 C C . ARG A 1 99 ? -8.873 1.720 -10.521 1.00 97.69 99 ARG A C 1
ATOM 732 O O . ARG A 1 99 ? -8.180 1.437 -11.497 1.00 97.69 99 ARG A O 1
ATOM 739 N N . GLU A 1 100 ? -8.371 1.833 -9.299 1.00 97.75 100 GLU A N 1
ATOM 740 C CA . GLU A 1 100 ? -6.932 1.880 -9.040 1.00 97.75 100 GLU A CA 1
ATOM 741 C C . GLU A 1 100 ? -6.288 0.495 -9.066 1.00 97.75 100 GLU A C 1
ATOM 743 O O . GLU A 1 100 ? -5.163 0.372 -9.541 1.00 97.75 100 GLU A O 1
ATOM 748 N N . VAL A 1 101 ? -6.995 -0.568 -8.661 1.00 96.25 101 VAL A N 1
ATOM 749 C CA . VAL A 1 101 ? -6.471 -1.940 -8.792 1.00 96.25 101 VAL A CA 1
ATOM 750 C C . VAL A 1 101 ? -6.193 -2.269 -10.259 1.00 96.25 101 VAL A C 1
ATOM 752 O O . VAL A 1 101 ? -5.129 -2.794 -10.569 1.00 96.25 101 VAL A O 1
ATOM 755 N N . ALA A 1 102 ? -7.101 -1.913 -11.173 1.00 94.25 102 ALA A N 1
ATOM 756 C CA . ALA A 1 102 ? -6.886 -2.117 -12.604 1.00 94.25 102 ALA A CA 1
ATOM 757 C C . ALA A 1 102 ? -5.725 -1.260 -13.138 1.00 94.25 102 ALA A C 1
ATOM 759 O O . ALA A 1 102 ? -4.881 -1.757 -13.881 1.00 94.25 102 ALA A O 1
ATOM 760 N N . ALA A 1 103 ? -5.647 0.011 -12.729 1.00 94.81 103 ALA A N 1
ATOM 761 C CA . ALA A 1 103 ? -4.598 0.930 -13.171 1.00 94.81 103 ALA A CA 1
ATOM 762 C C . ALA A 1 103 ? -3.193 0.567 -12.653 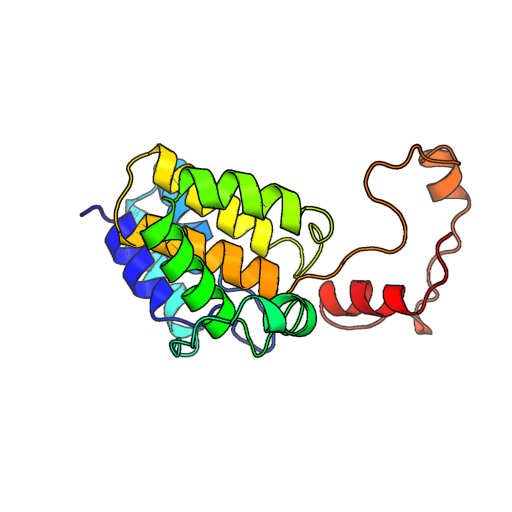1.00 94.81 103 ALA A C 1
ATOM 764 O O . ALA A 1 103 ? -2.197 0.911 -13.294 1.00 94.81 103 ALA A O 1
ATOM 765 N N . LEU A 1 104 ? -3.108 -0.095 -11.495 1.00 95.88 104 LEU A N 1
ATOM 766 C CA . LEU A 1 104 ? -1.854 -0.506 -10.860 1.00 95.88 104 LEU A CA 1
ATOM 767 C C . LEU A 1 104 ? -1.463 -1.957 -11.176 1.00 95.88 104 LEU A C 1
ATOM 769 O O . LEU A 1 104 ? -0.297 -2.309 -11.003 1.00 95.88 104 LEU A O 1
ATOM 773 N N . ALA A 1 105 ? -2.388 -2.780 -11.683 1.00 93.81 105 ALA A N 1
ATOM 774 C CA . ALA A 1 105 ? -2.161 -4.193 -11.996 1.00 93.81 105 ALA A CA 1
ATOM 775 C C . ALA A 1 105 ? -0.906 -4.483 -12.846 1.00 93.81 105 ALA A C 1
ATOM 777 O O . ALA A 1 105 ? -0.221 -5.459 -12.533 1.00 93.81 105 ALA A O 1
ATOM 778 N N . PRO A 1 106 ? -0.526 -3.667 -13.855 1.00 91.62 106 PRO A N 1
ATOM 779 C CA . PRO A 1 106 ? 0.713 -3.909 -14.600 1.00 91.62 106 PRO A CA 1
ATOM 780 C C . PRO A 1 106 ? 1.976 -3.855 -13.724 1.00 91.62 106 PRO A C 1
ATOM 782 O O . PRO A 1 106 ? 2.977 -4.490 -14.042 1.00 91.62 106 PRO A O 1
ATOM 785 N N . GLY A 1 107 ? 1.923 -3.129 -12.603 1.00 90.38 107 GLY A N 1
ATOM 786 C CA . GLY A 1 107 ? 2.977 -3.052 -11.595 1.00 90.38 107 GLY A CA 1
ATOM 787 C C . GLY A 1 107 ? 2.796 -4.026 -10.428 1.00 90.38 107 GLY A C 1
ATOM 788 O O . GLY A 1 107 ? 3.221 -3.729 -9.316 1.00 90.38 107 GLY A O 1
ATOM 789 N N . LEU A 1 108 ? 2.123 -5.161 -10.638 1.00 89.25 108 LEU A N 1
ATOM 790 C CA . LEU A 1 108 ? 1.845 -6.201 -9.633 1.00 89.25 108 LEU A CA 1
ATOM 791 C C . LEU A 1 108 ? 3.073 -6.603 -8.799 1.00 89.25 108 LEU A C 1
ATOM 793 O O . LEU A 1 108 ? 2.978 -6.735 -7.582 1.00 89.25 108 LEU A O 1
ATOM 797 N N . PHE A 1 109 ? 4.210 -6.833 -9.457 1.00 85.38 109 PHE A N 1
ATOM 798 C CA . PHE A 1 109 ? 5.410 -7.380 -8.813 1.00 85.38 109 PHE A CA 1
ATOM 799 C C . PHE A 1 109 ? 6.286 -6.315 -8.143 1.00 85.38 109 PHE A C 1
ATOM 801 O O . PHE A 1 109 ? 7.258 -6.650 -7.461 1.00 85.38 109 PHE A O 1
ATOM 808 N N . ALA A 1 110 ? 5.918 -5.042 -8.286 1.00 88.31 110 ALA A N 1
ATOM 809 C CA . ALA A 1 110 ? 6.580 -3.927 -7.636 1.00 88.31 110 ALA A CA 1
ATOM 810 C C . ALA A 1 110 ? 6.601 -4.091 -6.112 1.00 88.31 110 ALA A C 1
ATOM 812 O O . ALA A 1 110 ? 5.645 -4.592 -5.512 1.00 88.31 110 ALA A O 1
ATOM 813 N N . GLY A 1 111 ? 7.705 -3.689 -5.476 1.00 87.31 111 GLY A N 1
ATOM 814 C CA . GLY A 1 111 ? 7.842 -3.792 -4.022 1.00 87.31 111 GLY A CA 1
ATOM 815 C C . GLY A 1 111 ? 7.623 -5.216 -3.498 1.00 87.31 111 GLY A C 1
ATOM 816 O O . GLY A 1 111 ? 7.028 -5.370 -2.438 1.00 87.31 111 GLY A O 1
ATOM 817 N N . ALA A 1 112 ? 7.992 -6.257 -4.260 1.00 89.00 112 ALA A N 1
ATOM 818 C CA . ALA A 1 112 ? 7.696 -7.663 -3.946 1.00 89.00 112 ALA A CA 1
ATOM 819 C C . ALA A 1 112 ? 6.200 -7.931 -3.659 1.00 89.00 112 ALA A C 1
ATOM 821 O O . ALA A 1 112 ? 5.852 -8.670 -2.740 1.00 89.00 112 ALA A O 1
ATOM 822 N N . ALA A 1 113 ? 5.313 -7.291 -4.429 1.00 92.88 113 ALA A N 1
ATOM 823 C CA . ALA A 1 113 ? 3.853 -7.368 -4.328 1.00 92.88 113 ALA A CA 1
ATOM 824 C C . ALA A 1 113 ? 3.233 -6.850 -3.012 1.00 92.88 113 ALA A C 1
ATOM 826 O O . ALA A 1 113 ? 2.019 -6.969 -2.821 1.00 92.88 113 ALA A O 1
ATOM 827 N N . HIS A 1 114 ? 4.003 -6.217 -2.117 1.00 95.19 114 HIS A N 1
ATOM 828 C CA . HIS A 1 114 ? 3.481 -5.743 -0.828 1.00 95.19 114 HIS A CA 1
ATOM 829 C C . HIS A 1 114 ? 2.378 -4.686 -0.976 1.00 95.19 114 HIS A C 1
ATOM 831 O O . HIS A 1 114 ? 1.475 -4.641 -0.144 1.00 95.19 114 HIS A O 1
ATOM 837 N N . GLY A 1 115 ? 2.394 -3.883 -2.047 1.00 95.56 115 GLY A N 1
ATOM 838 C CA . GLY A 1 115 ? 1.303 -2.954 -2.362 1.00 95.56 115 GLY A CA 1
ATOM 839 C C . GLY A 1 115 ? -0.024 -3.671 -2.590 1.00 95.56 115 GLY A C 1
ATOM 840 O O . GLY A 1 115 ? -1.002 -3.398 -1.893 1.00 95.56 115 GLY A O 1
ATOM 841 N N . LEU A 1 116 ? -0.038 -4.655 -3.495 1.00 96.19 116 LEU A N 1
ATOM 842 C CA . LEU A 1 116 ? -1.216 -5.486 -3.748 1.00 96.19 116 LEU A CA 1
ATOM 843 C C . LEU A 1 116 ? -1.661 -6.232 -2.487 1.00 96.19 116 LEU A C 1
ATOM 845 O O . LEU A 1 116 ? -2.849 -6.227 -2.162 1.00 96.19 116 LEU A O 1
ATOM 849 N N . LEU A 1 117 ? -0.726 -6.871 -1.775 1.00 97.12 117 LEU A N 1
ATOM 850 C CA . LEU A 1 117 ? -1.040 -7.611 -0.553 1.00 97.12 117 LEU A CA 1
ATOM 851 C C . LEU A 1 117 ? -1.719 -6.691 0.464 1.00 97.12 117 LEU A C 1
ATOM 853 O O . LEU A 1 117 ? -2.804 -7.006 0.954 1.00 97.12 117 LEU A O 1
ATOM 857 N N . ARG A 1 118 ? -1.152 -5.509 0.712 1.00 98.12 118 ARG A N 1
ATOM 858 C CA . ARG A 1 118 ? -1.707 -4.543 1.661 1.00 98.12 118 ARG A CA 1
ATOM 859 C C . ARG A 1 118 ? -3.107 -4.084 1.266 1.00 98.12 118 ARG A C 1
ATOM 861 O O . ARG A 1 118 ? -3.998 -4.081 2.115 1.00 98.12 118 ARG A O 1
ATOM 868 N N . VAL A 1 119 ? -3.337 -3.800 -0.018 1.00 98.56 119 VAL A N 1
ATOM 869 C CA . VAL A 1 119 ? -4.677 -3.489 -0.549 1.00 98.56 119 VAL A CA 1
ATOM 870 C C . VAL A 1 119 ? -5.646 -4.656 -0.350 1.00 98.56 119 VAL A C 1
ATOM 872 O O . VAL A 1 119 ? -6.780 -4.435 0.070 1.00 98.56 119 VAL A O 1
ATOM 875 N N . ALA A 1 120 ? -5.225 -5.897 -0.595 1.00 98.12 120 ALA A N 1
ATOM 876 C CA . ALA A 1 120 ? -6.076 -7.074 -0.429 1.00 98.12 120 ALA A CA 1
ATOM 877 C C . ALA A 1 120 ? -6.480 -7.300 1.040 1.00 98.12 120 ALA A C 1
ATOM 879 O O . ALA A 1 120 ? -7.650 -7.569 1.320 1.00 98.12 120 ALA A O 1
ATOM 880 N N . HIS A 1 121 ? -5.542 -7.150 1.982 1.00 98.56 121 HIS A N 1
ATOM 881 C CA . HIS A 1 121 ? -5.833 -7.186 3.420 1.00 98.56 121 HIS A CA 1
ATOM 882 C C . HIS A 1 121 ? -6.811 -6.065 3.814 1.00 98.56 121 HIS A C 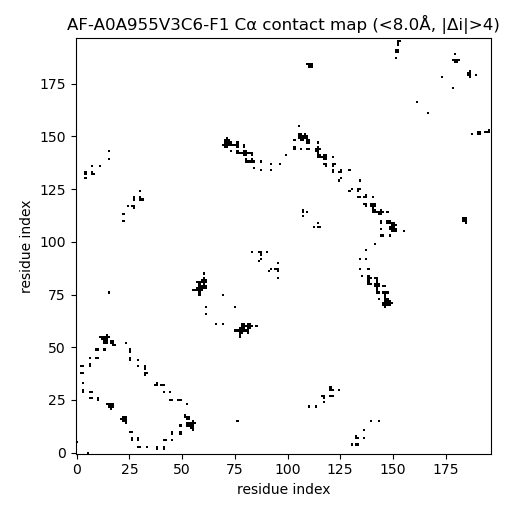1
ATOM 884 O O . HIS A 1 121 ? -7.829 -6.334 4.456 1.00 98.56 121 HIS A O 1
ATOM 890 N N . ALA A 1 122 ? -6.570 -4.831 3.362 1.00 98.38 122 ALA A N 1
ATOM 891 C CA . ALA A 1 122 ? -7.455 -3.697 3.625 1.00 98.38 122 ALA A CA 1
ATOM 892 C C . ALA A 1 122 ? -8.872 -3.920 3.061 1.00 98.38 122 ALA A C 1
ATOM 894 O O . ALA A 1 122 ? -9.863 -3.733 3.766 1.00 98.38 122 ALA A O 1
ATOM 895 N N . ALA A 1 123 ? -8.987 -4.405 1.822 1.00 98.19 123 ALA A N 1
ATOM 896 C CA . ALA A 1 123 ? -10.267 -4.703 1.182 1.00 98.19 123 ALA A CA 1
ATOM 897 C C . ALA A 1 123 ? -11.048 -5.805 1.922 1.00 98.19 123 ALA A C 1
ATOM 899 O O . ALA A 1 123 ? -12.264 -5.685 2.100 1.00 98.19 123 ALA A O 1
ATOM 900 N N . ARG A 1 124 ? -10.371 -6.850 2.422 1.00 97.62 124 ARG A N 1
ATOM 901 C CA . ARG A 1 124 ? -11.007 -7.858 3.290 1.00 97.62 124 ARG A CA 1
ATOM 902 C C . ARG A 1 124 ? -11.478 -7.265 4.615 1.00 97.62 124 ARG A C 1
ATOM 904 O O . ARG A 1 124 ? -12.574 -7.604 5.063 1.00 97.62 124 ARG A O 1
ATOM 911 N N . ALA A 1 125 ? -10.695 -6.375 5.225 1.00 97.19 125 ALA A N 1
ATOM 912 C CA . ALA A 1 125 ? -11.090 -5.687 6.453 1.00 97.19 125 ALA A CA 1
ATOM 913 C C . ALA A 1 125 ? -12.344 -4.819 6.241 1.00 97.19 125 ALA A C 1
ATOM 915 O O . ALA A 1 125 ? -13.265 -4.891 7.055 1.00 97.19 125 ALA A O 1
ATOM 916 N N . ILE A 1 126 ? -12.427 -4.085 5.123 1.00 97.44 126 ILE A N 1
ATOM 917 C CA . ILE A 1 126 ? -13.634 -3.348 4.701 1.00 97.44 126 ILE A CA 1
ATOM 918 C C . ILE A 1 126 ? -14.830 -4.294 4.543 1.00 97.44 126 ILE A C 1
ATOM 920 O O . ILE A 1 126 ? -15.921 -3.999 5.026 1.00 97.44 126 ILE A O 1
ATOM 924 N N . GLY A 1 127 ? -14.629 -5.463 3.926 1.00 95.94 127 GLY A N 1
ATOM 925 C CA . GLY A 1 127 ? -15.675 -6.478 3.758 1.00 95.94 127 GLY A CA 1
ATOM 926 C C . GLY A 1 127 ? -16.266 -7.007 5.072 1.00 95.94 127 GLY A C 1
ATOM 927 O O . GLY A 1 127 ? -17.416 -7.438 5.084 1.00 95.94 127 GLY A O 1
ATOM 928 N N . ARG A 1 128 ? -15.520 -6.936 6.184 1.00 94.06 128 ARG A N 1
ATOM 929 C CA . ARG A 1 128 ? -15.986 -7.311 7.535 1.00 94.06 128 ARG A CA 1
ATOM 930 C C . ARG A 1 128 ? -16.548 -6.143 8.347 1.00 94.06 128 ARG A C 1
ATOM 932 O O . ARG A 1 128 ? -16.872 -6.314 9.519 1.00 94.06 128 ARG A O 1
ATOM 939 N N . GLY A 1 129 ? -16.611 -4.952 7.769 1.00 94.81 129 GLY A N 1
ATOM 940 C CA . GLY A 1 129 ? -17.087 -3.744 8.427 1.00 94.81 129 GLY A CA 1
ATOM 941 C C . GLY A 1 129 ? -16.257 -2.550 7.995 1.00 94.81 129 GLY A C 1
ATOM 942 O O . GLY A 1 129 ? -15.036 -2.543 8.150 1.00 94.81 129 GLY A O 1
ATOM 943 N N . GLU A 1 130 ? -16.929 -1.544 7.456 1.00 96.50 130 GLU A N 1
ATOM 944 C CA . GLU A 1 130 ? -16.300 -0.308 7.019 1.00 96.50 130 GLU A CA 1
ATOM 945 C C . GLU A 1 130 ? -16.147 0.643 8.212 1.00 96.50 130 GLU A C 1
ATOM 947 O O . GLU A 1 130 ? -17.121 0.980 8.884 1.00 96.50 130 GLU A O 1
ATOM 952 N N . THR A 1 131 ? -14.911 1.053 8.494 1.00 98.12 131 THR A N 1
ATOM 953 C CA . THR A 1 131 ? -14.571 2.035 9.534 1.00 98.12 131 THR A CA 1
ATOM 954 C C . THR A 1 131 ? -13.581 3.048 8.957 1.00 98.12 131 THR A C 1
ATOM 956 O O . THR A 1 131 ? -12.835 2.694 8.037 1.00 98.12 131 THR A O 1
ATOM 959 N N . PRO A 1 132 ? -13.511 4.289 9.478 1.00 98.19 132 PRO A N 1
ATOM 960 C CA . PRO A 1 132 ? -12.584 5.298 8.961 1.00 98.19 132 PRO A CA 1
ATOM 961 C C . PRO A 1 132 ? -11.124 4.823 8.901 1.00 98.19 132 PRO A C 1
ATOM 963 O O . PRO A 1 132 ? -10.446 5.049 7.901 1.00 98.19 132 PRO A O 1
ATOM 966 N N . VAL A 1 133 ? -10.650 4.090 9.915 1.00 98.31 133 VAL A N 1
ATOM 967 C CA . VAL A 1 133 ? -9.276 3.564 9.939 1.00 98.31 133 VAL A CA 1
ATOM 968 C C . VAL A 1 133 ? -9.041 2.471 8.890 1.00 98.31 133 VAL A C 1
ATOM 970 O O . VAL A 1 133 ? -7.989 2.452 8.251 1.00 98.31 133 VAL A O 1
ATOM 973 N N . ARG A 1 134 ? -10.019 1.590 8.637 1.00 98.44 134 ARG A N 1
ATOM 974 C CA . ARG A 1 134 ? -9.914 0.561 7.585 1.00 98.44 134 ARG A CA 1
ATOM 975 C C . ARG A 1 134 ? -9.959 1.183 6.193 1.00 98.44 134 ARG A C 1
ATOM 977 O O . ARG A 1 134 ? -9.254 0.733 5.296 1.00 98.44 134 ARG A O 1
ATOM 984 N N . VAL A 1 135 ? -10.758 2.237 6.021 1.00 98.75 135 VAL A N 1
ATOM 985 C CA . VAL A 1 135 ? -10.809 3.026 4.783 1.00 98.75 135 VAL A CA 1
ATOM 986 C C . VAL A 1 135 ? -9.464 3.706 4.536 1.00 98.75 135 VAL A C 1
ATOM 988 O O . VAL A 1 135 ? -8.929 3.641 3.431 1.00 98.75 135 VAL A O 1
ATOM 991 N N . ARG A 1 136 ? -8.863 4.279 5.578 1.00 98.50 136 ARG A N 1
ATOM 992 C CA . ARG A 1 136 ? -7.511 4.836 5.514 1.00 98.50 13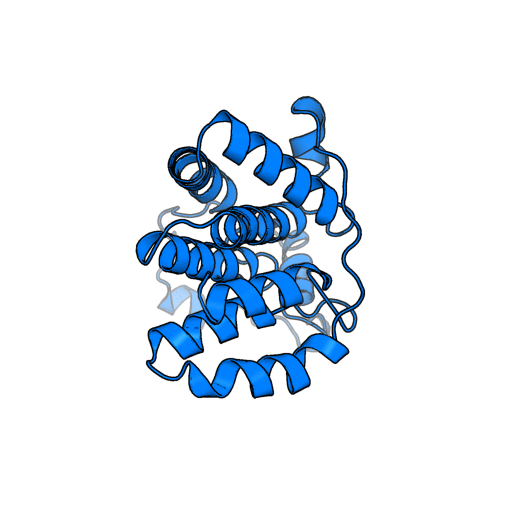6 ARG A CA 1
ATOM 993 C C . ARG A 1 136 ? -6.455 3.780 5.180 1.00 98.50 136 ARG A C 1
ATOM 995 O O . ARG A 1 136 ? -5.544 4.060 4.408 1.00 98.50 136 ARG A O 1
ATOM 1002 N N . GLU A 1 137 ? -6.607 2.549 5.663 1.00 98.62 137 GLU A N 1
ATOM 1003 C CA . GLU A 1 137 ? -5.686 1.456 5.324 1.00 98.62 137 GLU A CA 1
ATOM 1004 C C . GLU A 1 137 ? -5.696 1.119 3.823 1.00 98.62 137 GLU A C 1
ATOM 1006 O O . GLU A 1 137 ? -4.655 0.776 3.260 1.00 98.62 137 GLU A O 1
ATOM 1011 N N . VAL A 1 138 ? -6.833 1.301 3.139 1.00 98.81 138 VAL A N 1
ATOM 1012 C CA . VAL A 1 138 ? -6.892 1.204 1.671 1.00 98.81 138 VAL A CA 1
ATOM 1013 C C . VAL A 1 138 ? -6.030 2.286 1.017 1.00 98.81 138 VAL A C 1
ATOM 1015 O O . VAL A 1 138 ? -5.270 1.974 0.101 1.00 98.81 138 VAL A O 1
ATOM 1018 N N . ALA A 1 139 ? -6.088 3.530 1.502 1.00 98.75 139 ALA A N 1
ATOM 1019 C CA . ALA A 1 139 ? -5.237 4.608 0.996 1.00 98.75 139 ALA A CA 1
ATOM 1020 C C . ALA A 1 139 ? -3.745 4.325 1.231 1.00 98.75 139 ALA A C 1
ATOM 1022 O O . ALA A 1 139 ? -2.930 4.575 0.345 1.00 98.75 139 ALA A O 1
ATOM 1023 N N . PHE A 1 140 ? -3.385 3.744 2.380 1.00 98.69 140 PHE A N 1
ATOM 1024 C CA . PHE A 1 140 ? -2.014 3.305 2.665 1.00 98.69 140 PHE A CA 1
ATOM 1025 C C . PHE A 1 140 ? -1.548 2.208 1.701 1.00 98.69 140 PHE A C 1
ATOM 1027 O O . PHE A 1 140 ? -0.449 2.299 1.154 1.00 98.69 140 PHE A O 1
ATOM 1034 N N . GLY A 1 141 ? -2.382 1.193 1.456 1.00 98.44 141 GLY A N 1
ATOM 1035 C CA . GLY A 1 141 ? -2.079 0.120 0.507 1.00 98.44 141 GLY A CA 1
ATOM 1036 C C . GLY A 1 141 ? -1.898 0.628 -0.924 1.00 98.44 141 GLY A C 1
ATOM 1037 O O . GLY A 1 141 ? -0.883 0.337 -1.557 1.00 98.44 141 GLY A O 1
ATOM 1038 N N . LEU A 1 142 ? -2.849 1.427 -1.417 1.00 98.69 142 LEU A N 1
ATOM 1039 C CA . LEU A 1 142 ? -2.775 2.023 -2.754 1.00 98.69 142 LEU A CA 1
ATOM 1040 C C . LEU A 1 142 ? -1.588 2.983 -2.867 1.00 98.69 142 LEU A C 1
ATOM 1042 O O . LEU A 1 142 ? -0.883 2.967 -3.872 1.00 98.69 142 LEU A O 1
ATOM 1046 N N . GLY A 1 143 ? -1.324 3.774 -1.824 1.00 98.44 143 GLY A N 1
ATOM 1047 C CA . GLY A 1 143 ? -0.219 4.724 -1.810 1.00 98.44 143 GLY A CA 1
ATOM 1048 C C . GLY A 1 143 ? 1.146 4.046 -1.869 1.00 98.44 143 GLY A C 1
ATOM 1049 O O . GLY A 1 143 ? 2.019 4.469 -2.629 1.00 98.44 143 GLY A O 1
ATOM 1050 N N . TYR A 1 144 ? 1.302 2.937 -1.144 1.00 98.00 144 TYR A N 1
ATOM 1051 C CA . TYR A 1 144 ? 2.492 2.100 -1.237 1.00 98.00 144 TYR A CA 1
ATOM 1052 C C . TYR A 1 144 ? 2.647 1.478 -2.628 1.00 98.00 144 TYR A C 1
ATOM 1054 O O . TYR A 1 144 ? 3.732 1.508 -3.207 1.00 98.00 144 TYR A O 1
ATOM 1062 N N . TRP A 1 145 ? 1.564 0.947 -3.202 1.00 98.00 145 TRP A N 1
ATOM 1063 C CA . TRP A 1 145 ? 1.614 0.340 -4.531 1.00 98.00 145 TRP A CA 1
ATOM 1064 C C . TRP A 1 145 ? 1.963 1.368 -5.617 1.00 98.00 145 TRP A C 1
ATOM 1066 O O . TRP A 1 145 ? 2.845 1.121 -6.434 1.00 98.00 145 TRP A O 1
ATOM 1076 N N . ALA A 1 146 ? 1.358 2.556 -5.591 1.00 98.12 146 ALA A N 1
ATOM 1077 C CA . ALA A 1 146 ? 1.645 3.615 -6.557 1.00 98.12 146 ALA A CA 1
ATOM 1078 C C . ALA A 1 146 ? 3.075 4.169 -6.432 1.00 98.12 146 ALA A C 1
ATOM 1080 O O . ALA A 1 146 ? 3.728 4.410 -7.450 1.00 98.12 146 ALA A O 1
ATOM 1081 N N . GLY A 1 147 ? 3.581 4.346 -5.207 1.00 96.81 147 GLY A N 1
ATOM 1082 C CA . GLY A 1 147 ? 4.946 4.831 -4.982 1.00 96.81 147 GLY A CA 1
ATOM 1083 C C . GLY A 1 147 ? 6.034 3.787 -5.248 1.00 96.81 147 GLY A C 1
ATOM 1084 O O . GLY A 1 147 ? 7.156 4.158 -5.553 1.00 96.81 147 GLY A O 1
ATOM 1085 N N . SER A 1 148 ? 5.720 2.490 -5.182 1.00 94.69 148 SER A N 1
ATOM 1086 C CA . SER A 1 148 ? 6.672 1.416 -5.517 1.00 94.69 148 SER A CA 1
ATOM 1087 C C . SER A 1 148 ? 6.572 0.967 -6.972 1.00 94.69 148 SER A C 1
ATOM 1089 O O . SER A 1 148 ? 7.451 0.246 -7.435 1.00 94.69 148 SER A O 1
ATOM 1091 N N . TYR A 1 149 ? 5.511 1.387 -7.669 1.00 94.62 149 TYR A N 1
ATOM 1092 C CA . TYR A 1 149 ? 5.097 0.917 -8.985 1.00 94.62 149 TYR A CA 1
ATOM 1093 C C . TYR A 1 149 ? 6.255 0.747 -9.969 1.00 94.62 149 TYR A C 1
ATOM 1095 O O . TYR A 1 149 ? 6.987 1.684 -10.276 1.00 94.62 149 TYR A O 1
ATOM 1103 N N . GLN A 1 150 ? 6.333 -0.454 -10.524 1.00 90.25 150 GLN A N 1
ATOM 1104 C CA . GLN A 1 150 ? 7.291 -0.857 -11.536 1.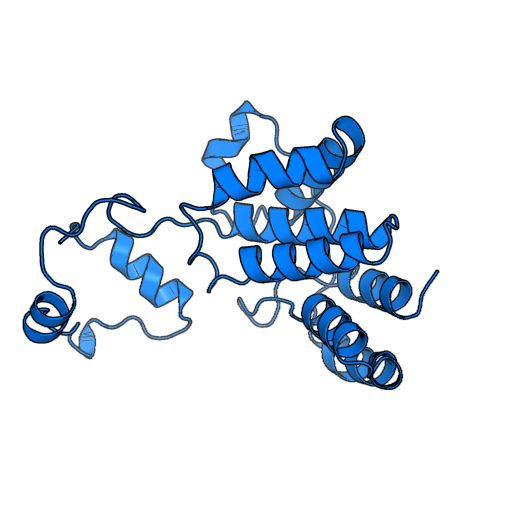00 90.25 150 GLN A CA 1
ATOM 1105 C C . GLN A 1 150 ? 6.673 -1.999 -12.341 1.00 90.25 150 GLN A C 1
ATOM 1107 O O . GLN A 1 150 ? 6.194 -2.975 -11.760 1.00 90.25 150 GLN A O 1
ATOM 1112 N N . THR A 1 151 ? 6.670 -1.878 -13.665 1.00 88.00 151 THR A N 1
ATOM 1113 C CA . THR A 1 151 ? 6.232 -2.942 -14.577 1.00 88.00 151 THR A CA 1
ATOM 1114 C C . THR A 1 151 ? 7.378 -3.901 -14.863 1.00 88.00 151 THR A C 1
ATOM 1116 O O . THR A 1 151 ? 8.528 -3.479 -14.925 1.00 88.00 151 THR A O 1
ATOM 1119 N N . LEU A 1 152 ? 7.069 -5.176 -15.095 1.00 82.75 152 LEU A N 1
ATOM 1120 C CA . LEU A 1 152 ? 8.043 -6.084 -15.704 1.00 82.75 152 LEU A CA 1
ATOM 1121 C C . LEU A 1 152 ? 8.187 -5.774 -17.206 1.00 82.75 152 LEU A C 1
ATOM 1123 O O . LEU A 1 152 ? 7.234 -5.253 -17.794 1.00 82.75 152 LEU A O 1
ATOM 1127 N N . PRO A 1 153 ? 9.328 -6.106 -17.840 1.00 77.12 153 PRO A N 1
ATOM 1128 C CA . PRO A 1 153 ? 9.446 -6.066 -19.293 1.00 77.12 153 PRO A CA 1
ATOM 1129 C C . PRO A 1 153 ? 8.352 -6.899 -19.979 1.00 77.12 153 PRO A C 1
ATOM 1131 O O . PRO A 1 153 ? 7.974 -7.966 -19.492 1.00 77.12 153 PRO A O 1
ATOM 1134 N N . GLY A 1 154 ? 7.876 -6.416 -21.127 1.00 77.50 154 GLY A N 1
ATOM 1135 C CA . GLY A 1 154 ? 6.812 -7.048 -21.911 1.00 77.50 154 GLY A CA 1
ATOM 1136 C C . GLY A 1 154 ? 5.408 -6.513 -21.608 1.00 77.50 154 GLY A C 1
ATOM 1137 O O . GLY A 1 154 ? 5.231 -5.518 -20.905 1.00 77.50 154 GLY A O 1
ATOM 1138 N N . GLU A 1 155 ? 4.396 -7.174 -22.174 1.00 77.12 155 GLU A N 1
ATOM 1139 C CA . GLU A 1 155 ? 2.985 -6.807 -22.018 1.00 77.12 155 GLU A CA 1
ATOM 1140 C C . GLU A 1 155 ? 2.250 -7.839 -21.139 1.00 77.12 155 GLU A C 1
ATOM 1142 O O . GLU A 1 155 ? 2.085 -8.996 -21.544 1.00 77.12 155 GLU A O 1
ATOM 1147 N N . PRO A 1 156 ? 1.788 -7.466 -19.928 1.00 74.69 156 PRO A N 1
ATOM 1148 C CA . PRO A 1 156 ? 1.024 -8.370 -19.072 1.00 74.69 156 PRO A CA 1
ATOM 1149 C C . PRO A 1 156 ? -0.223 -8.924 -19.772 1.00 74.69 156 PRO A C 1
ATOM 1151 O O . PRO A 1 156 ? -1.037 -8.173 -20.304 1.00 74.69 156 PRO A O 1
ATOM 1154 N N . GLY A 1 157 ? -0.401 -10.247 -19.727 1.00 73.38 157 GLY A N 1
ATOM 1155 C CA . GLY A 1 157 ? -1.539 -10.927 -20.355 1.00 73.38 157 GLY A CA 1
ATOM 1156 C C . GLY A 1 157 ? -1.365 -11.228 -21.847 1.00 73.38 157 GLY A C 1
ATOM 1157 O O . GLY A 1 157 ? -2.270 -11.817 -22.442 1.00 73.38 157 GLY A O 1
ATOM 1158 N N . ALA A 1 158 ? -0.219 -10.886 -22.446 1.00 78.81 158 ALA A N 1
ATOM 1159 C CA . ALA A 1 158 ? 0.126 -11.350 -23.782 1.00 78.81 158 ALA A CA 1
ATOM 1160 C C . ALA A 1 158 ? 0.166 -12.886 -23.832 1.00 78.81 158 ALA A C 1
ATOM 1162 O O . ALA A 1 158 ? 0.570 -13.561 -22.879 1.00 78.81 158 ALA A O 1
ATOM 1163 N N . ARG A 1 159 ? -0.271 -13.451 -24.962 1.00 81.12 159 ARG A N 1
ATOM 1164 C CA . ARG A 1 159 ? -0.159 -14.891 -25.199 1.00 81.12 159 ARG A CA 1
ATOM 1165 C C . ARG A 1 159 ? 1.330 -15.245 -25.260 1.00 81.12 159 ARG A C 1
ATOM 1167 O O . ARG A 1 159 ? 2.051 -14.579 -25.999 1.00 81.12 159 ARG A O 1
ATOM 1174 N N . PRO A 1 160 ? 1.792 -16.277 -24.536 1.00 77.50 160 PRO A N 1
ATOM 1175 C CA . PRO A 1 160 ? 3.199 -16.632 -24.575 1.00 77.50 160 PRO A CA 1
ATOM 1176 C C . PRO A 1 160 ? 3.578 -17.102 -25.985 1.00 77.50 160 PRO A C 1
ATOM 1178 O O . PRO A 1 160 ? 2.865 -17.908 -26.589 1.00 77.50 160 PRO A O 1
ATOM 1181 N N . GLU A 1 161 ? 4.692 -16.588 -26.509 1.00 82.12 161 GLU A N 1
ATOM 1182 C CA . GLU A 1 161 ? 5.246 -17.015 -27.803 1.00 82.12 161 GLU A CA 1
ATOM 1183 C C . GLU A 1 161 ? 5.894 -18.404 -27.725 1.00 82.12 161 GLU A C 1
ATOM 1185 O O . GLU A 1 161 ? 6.013 -19.099 -28.733 1.00 82.12 161 GLU A O 1
ATOM 1190 N N . ARG A 1 162 ? 6.300 -18.815 -26.518 1.00 81.12 162 ARG A N 1
ATOM 1191 C CA . ARG A 1 162 ? 6.945 -20.099 -26.229 1.00 81.12 162 ARG A CA 1
ATOM 1192 C C . ARG A 1 162 ? 6.205 -20.834 -25.124 1.00 81.12 162 ARG A C 1
ATOM 1194 O O . ARG A 1 162 ? 5.623 -20.210 -24.239 1.00 81.12 162 ARG A O 1
ATOM 1201 N N . ASP A 1 163 ? 6.258 -22.159 -25.155 1.00 87.06 163 ASP A N 1
ATOM 1202 C CA . ASP A 1 163 ? 5.779 -22.964 -24.038 1.00 87.06 163 ASP A CA 1
ATOM 1203 C C . ASP A 1 163 ? 6.585 -22.638 -22.757 1.00 87.06 163 ASP A C 1
ATOM 1205 O O . ASP A 1 163 ? 7.806 -22.470 -22.836 1.00 87.06 163 ASP A O 1
ATOM 1209 N N . PRO A 1 164 ? 5.949 -22.515 -21.573 1.00 83.75 164 PRO A N 1
ATOM 1210 C CA . PRO A 1 164 ? 6.657 -22.181 -20.339 1.00 83.75 164 PRO A CA 1
ATOM 1211 C C . PRO A 1 164 ? 7.744 -23.185 -19.944 1.00 83.75 164 PRO A C 1
ATOM 1213 O O . PRO A 1 164 ? 8.758 -22.772 -19.383 1.00 83.75 164 PRO A O 1
ATOM 1216 N N . ILE A 1 165 ? 7.553 -24.480 -20.217 1.00 88.88 165 ILE A N 1
ATOM 1217 C CA . ILE A 1 165 ? 8.559 -25.511 -19.939 1.00 88.88 165 ILE A CA 1
ATOM 1218 C C . ILE A 1 165 ? 9.732 -25.344 -20.900 1.00 88.88 165 ILE A C 1
ATOM 1220 O O . ILE A 1 165 ? 10.877 -25.314 -20.450 1.00 88.88 165 ILE A O 1
ATOM 1224 N N . ASP A 1 166 ? 9.460 -25.144 -22.191 1.00 88.31 166 ASP A N 1
ATOM 1225 C CA . ASP A 1 166 ? 10.508 -24.887 -23.185 1.00 88.31 166 ASP A CA 1
ATOM 1226 C C . ASP A 1 166 ? 11.310 -23.627 -22.844 1.00 88.31 166 ASP A C 1
ATOM 1228 O O . ASP A 1 166 ? 12.540 -23.636 -22.904 1.00 88.31 166 ASP A O 1
ATOM 1232 N N . ALA A 1 167 ? 10.640 -22.551 -22.424 1.00 85.38 167 ALA A N 1
ATOM 1233 C CA . ALA A 1 167 ? 11.301 -21.341 -21.952 1.00 85.38 167 ALA A CA 1
ATOM 1234 C C . ALA A 1 167 ? 12.191 -21.639 -20.737 1.00 85.38 167 ALA A C 1
ATOM 1236 O O . ALA A 1 167 ? 13.366 -21.288 -20.744 1.00 85.38 167 ALA A O 1
ATOM 1237 N N . LEU A 1 168 ? 11.688 -22.349 -19.722 1.00 84.69 168 LEU A N 1
ATOM 1238 C CA . LEU A 1 168 ? 12.469 -22.664 -18.521 1.00 84.69 168 LEU A CA 1
ATOM 1239 C C . LEU A 1 168 ? 13.719 -23.509 -18.821 1.00 84.69 168 LEU A C 1
ATOM 1241 O O . LEU A 1 168 ? 14.737 -23.356 -18.150 1.00 84.69 168 LEU A O 1
ATOM 1245 N N . LEU A 1 169 ? 13.634 -24.400 -19.812 1.00 88.25 169 LEU A N 1
ATOM 1246 C CA . LEU A 1 169 ? 14.731 -25.277 -20.226 1.00 88.25 169 LEU A CA 1
ATOM 1247 C C . LEU A 1 169 ? 15.754 -24.585 -21.139 1.00 88.25 169 LEU A C 1
ATOM 1249 O O . LEU A 1 169 ? 16.883 -25.062 -21.240 1.00 88.25 169 LEU A O 1
ATOM 1253 N N . THR A 1 170 ? 15.373 -23.493 -21.807 1.00 84.69 170 THR A N 1
ATOM 1254 C CA . THR A 1 170 ? 16.214 -22.793 -22.799 1.00 84.69 170 THR A CA 1
ATOM 1255 C C . THR A 1 170 ? 16.697 -21.420 -22.345 1.00 84.69 170 THR A C 1
ATOM 1257 O O . THR A 1 170 ? 17.624 -20.880 -22.946 1.00 84.69 170 THR A O 1
ATOM 1260 N N . LEU A 1 171 ? 16.102 -20.848 -21.295 1.00 82.00 171 LEU A N 1
ATOM 1261 C CA . LEU A 1 171 ? 16.536 -19.581 -20.720 1.00 82.00 171 LEU A CA 1
ATOM 1262 C C . LEU A 1 171 ? 17.935 -19.731 -20.125 1.00 82.00 171 LEU A C 1
ATOM 1264 O O . LEU A 1 171 ? 18.163 -20.528 -19.213 1.00 82.00 171 LEU A O 1
ATOM 1268 N N . GLU A 1 172 ? 18.867 -18.916 -20.612 1.00 80.06 172 GLU A N 1
ATOM 1269 C CA . GLU A 1 172 ? 20.186 -18.809 -20.003 1.00 80.06 172 GLU A CA 1
ATOM 1270 C C . GLU A 1 172 ? 20.048 -18.210 -18.593 1.00 80.06 172 GLU A C 1
ATOM 1272 O O . GLU A 1 172 ? 19.514 -17.107 -18.433 1.00 80.06 172 GLU A O 1
ATOM 1277 N N . PRO A 1 173 ? 20.511 -18.906 -17.537 1.00 77.00 173 PRO A N 1
ATOM 1278 C CA . PRO A 1 173 ? 20.477 -18.350 -16.196 1.00 77.00 173 PRO A CA 1
ATOM 1279 C C . PRO A 1 173 ? 21.350 -17.100 -16.112 1.00 77.00 173 PRO A C 1
ATOM 1281 O O . PRO A 1 173 ? 22.491 -17.108 -16.573 1.00 77.00 173 PRO A O 1
ATOM 1284 N N . VAL A 1 174 ? 20.873 -16.065 -15.414 1.00 73.75 174 VAL A N 1
ATOM 1285 C CA . VAL A 1 174 ? 21.691 -14.878 -15.125 1.00 73.75 174 VAL A CA 1
ATOM 1286 C C . VAL A 1 174 ? 22.979 -15.322 -14.405 1.00 73.75 174 VAL A C 1
ATOM 1288 O O . VAL A 1 174 ? 22.880 -15.935 -13.323 1.00 73.75 174 VAL A O 1
ATOM 1291 N N . PRO A 1 175 ? 24.178 -15.045 -14.966 1.00 79.81 175 PRO A N 1
ATOM 1292 C CA . PRO A 1 175 ? 25.447 -15.449 -14.369 1.00 79.81 175 PRO A CA 1
ATOM 1293 C C . PRO A 1 175 ? 25.572 -14.921 -12.936 1.00 79.81 175 PRO A C 1
ATOM 1295 O O . PRO A 1 175 ? 25.189 -13.777 -12.697 1.00 79.81 175 PRO A O 1
ATOM 1298 N N . PRO A 1 176 ? 26.133 -15.679 -11.973 1.00 79.94 176 PRO A N 1
ATOM 1299 C CA . PRO A 1 176 ? 26.223 -15.234 -10.580 1.00 79.94 176 PRO A CA 1
ATOM 1300 C C . PRO A 1 176 ? 26.853 -13.847 -10.395 1.00 79.94 176 PRO A C 1
ATOM 1302 O O . PRO A 1 176 ? 26.376 -13.076 -9.573 1.00 79.94 176 PRO A O 1
ATOM 1305 N N . ALA A 1 177 ? 27.865 -13.504 -11.200 1.00 80.44 177 ALA A N 1
ATOM 1306 C CA . ALA A 1 177 ? 28.527 -12.196 -11.170 1.00 80.44 177 ALA A CA 1
ATOM 1307 C C . ALA A 1 177 ? 27.655 -11.032 -11.687 1.00 80.44 177 ALA A C 1
ATOM 1309 O O . ALA A 1 177 ? 27.957 -9.879 -11.400 1.00 80.44 177 ALA A O 1
ATOM 1310 N N . ALA A 1 178 ? 26.595 -11.328 -12.444 1.00 72.44 178 ALA A N 1
ATOM 1311 C CA . ALA A 1 178 ? 25.641 -10.356 -12.977 1.00 72.44 178 ALA A CA 1
ATOM 1312 C C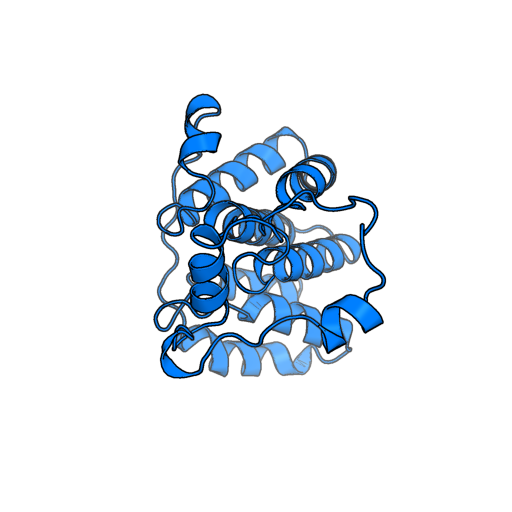 . ALA A 1 178 ? 24.350 -10.263 -12.143 1.00 72.44 178 ALA A C 1
ATOM 1314 O O . ALA A 1 178 ? 23.493 -9.428 -12.423 1.00 72.44 178 ALA A O 1
ATOM 1315 N N . ARG A 1 179 ? 24.182 -11.114 -11.120 1.00 76.00 179 ARG A N 1
ATOM 1316 C CA . ARG A 1 179 ? 23.018 -11.051 -10.228 1.00 76.00 179 ARG A CA 1
ATOM 1317 C C . ARG A 1 179 ? 23.170 -9.859 -9.292 1.00 76.00 179 ARG A C 1
ATOM 1319 O O . ARG A 1 179 ? 24.162 -9.763 -8.572 1.00 76.00 179 ARG A O 1
ATOM 1326 N N . ALA A 1 180 ? 22.165 -8.989 -9.261 1.00 69.00 180 ALA A N 1
ATOM 1327 C CA . ALA A 1 180 ? 22.065 -7.983 -8.215 1.00 69.00 180 ALA A CA 1
ATOM 1328 C C . ALA A 1 180 ? 21.966 -8.688 -6.849 1.00 69.00 180 ALA A C 1
ATOM 1330 O O . ALA A 1 180 ? 21.117 -9.558 -6.650 1.00 69.00 180 ALA A O 1
ATOM 1331 N N . GLY A 1 181 ? 22.862 -8.349 -5.922 1.00 67.94 181 GLY A N 1
ATOM 1332 C CA . GLY A 1 181 ? 22.687 -8.689 -4.511 1.00 67.94 181 GLY A CA 1
ATOM 1333 C C . GLY A 1 181 ? 21.664 -7.751 -3.867 1.00 67.94 181 GLY A C 1
ATOM 1334 O O . GLY A 1 181 ? 21.446 -6.651 -4.364 1.00 67.94 181 GLY A O 1
ATOM 1335 N N . GLY A 1 182 ? 21.064 -8.162 -2.749 1.00 74.69 182 GLY A N 1
ATOM 1336 C CA . GLY A 1 182 ? 20.123 -7.319 -2.005 1.00 74.69 182 GLY A CA 1
ATOM 1337 C C . GLY A 1 182 ? 18.681 -7.810 -2.074 1.00 74.69 182 GLY A C 1
ATOM 1338 O O . GLY A 1 182 ? 18.428 -9.016 -2.012 1.00 74.69 182 GLY A O 1
ATOM 1339 N N . ALA A 1 183 ? 17.731 -6.876 -2.116 1.00 74.56 183 ALA A N 1
ATOM 1340 C CA . ALA A 1 183 ? 16.310 -7.186 -2.050 1.00 74.56 183 ALA A CA 1
ATOM 1341 C C . ALA A 1 183 ? 15.766 -7.653 -3.409 1.00 74.56 183 ALA A C 1
ATOM 1343 O O . ALA A 1 183 ? 16.311 -7.349 -4.468 1.00 74.56 183 ALA A O 1
ATOM 1344 N N . PHE A 1 184 ? 14.625 -8.350 -3.390 1.00 75.06 184 PHE A N 1
ATOM 1345 C CA . PHE A 1 184 ? 13.914 -8.767 -4.607 1.00 75.06 184 PHE A CA 1
ATOM 1346 C C . PHE A 1 184 ? 13.667 -7.596 -5.576 1.00 75.06 184 PHE A C 1
ATOM 1348 O O . PHE A 1 184 ? 13.786 -7.750 -6.786 1.00 75.06 184 PHE A O 1
ATOM 1355 N N . THR A 1 185 ? 13.375 -6.407 -5.047 1.00 75.62 185 THR A N 1
ATOM 1356 C CA . THR A 1 185 ? 13.172 -5.182 -5.833 1.00 75.62 185 THR A CA 1
ATOM 1357 C C . THR A 1 185 ? 14.405 -4.764 -6.627 1.00 75.62 185 THR A C 1
ATOM 1359 O O . THR A 1 185 ? 14.265 -4.261 -7.738 1.00 75.62 185 THR A O 1
ATOM 1362 N N . ASP A 1 186 ? 15.606 -4.996 -6.096 1.00 76.94 186 ASP A N 1
ATOM 1363 C CA . ASP A 1 186 ? 16.857 -4.657 -6.780 1.00 76.94 186 ASP A CA 1
ATOM 1364 C C . ASP A 1 186 ? 17.101 -5.610 -7.954 1.00 76.94 186 ASP A C 1
ATOM 1366 O O . ASP A 1 186 ? 17.504 -5.184 -9.036 1.00 76.94 186 ASP A O 1
ATOM 1370 N N . ALA A 1 187 ? 16.759 -6.890 -7.773 1.00 75.56 187 ALA A N 1
ATOM 1371 C CA . ALA A 1 187 ? 16.790 -7.876 -8.847 1.00 75.56 187 ALA A CA 1
ATOM 1372 C C . ALA A 1 187 ? 15.792 -7.545 -9.968 1.00 75.56 187 ALA A C 1
ATOM 1374 O O . ALA A 1 187 ? 16.136 -7.685 -11.139 1.00 75.56 187 ALA A O 1
ATOM 1375 N N . VAL A 1 188 ? 14.587 -7.066 -9.635 1.00 75.38 188 VAL A N 1
ATOM 1376 C CA . VAL A 1 188 ? 13.589 -6.664 -10.643 1.00 75.38 188 VAL A CA 1
ATOM 1377 C C . VAL A 1 188 ? 14.020 -5.400 -11.392 1.00 75.38 188 VAL A C 1
ATOM 1379 O O . VAL A 1 188 ? 13.950 -5.386 -12.614 1.00 75.38 188 VAL A O 1
ATOM 1382 N N . ARG A 1 189 ? 14.543 -4.365 -10.718 1.00 75.31 189 ARG A N 1
ATOM 1383 C CA . ARG A 1 189 ? 15.101 -3.164 -11.386 1.00 75.31 189 ARG A CA 1
ATOM 1384 C C . ARG A 1 189 ? 16.242 -3.472 -12.347 1.00 75.31 189 ARG A C 1
ATOM 1386 O O . ARG A 1 189 ? 16.360 -2.813 -13.373 1.00 75.31 189 ARG A O 1
ATOM 1393 N N . ALA A 1 190 ? 17.056 -4.488 -12.071 1.00 73.00 190 ALA A N 1
ATOM 1394 C CA . ALA A 1 190 ? 18.097 -4.910 -13.009 1.00 73.00 190 ALA A CA 1
ATOM 1395 C C . ALA A 1 190 ? 17.530 -5.411 -14.358 1.00 73.00 190 ALA A C 1
ATOM 1397 O O . ALA A 1 190 ? 18.241 -5.398 -15.368 1.00 73.00 190 ALA A O 1
ATOM 1398 N N . LEU A 1 191 ? 16.255 -5.820 -14.399 1.00 71.88 191 LEU A N 1
ATOM 1399 C CA . LEU A 1 191 ? 15.573 -6.233 -15.626 1.00 71.88 191 LEU A CA 1
ATOM 1400 C C . LEU A 1 191 ? 15.177 -5.052 -16.517 1.00 71.88 191 LEU A C 1
ATOM 1402 O O . LEU A 1 191 ? 15.012 -5.262 -17.712 1.00 71.88 191 LEU A O 1
ATOM 1406 N N . ASP A 1 192 ? 15.095 -3.821 -15.999 1.00 70.44 192 ASP A N 1
ATOM 1407 C CA . ASP A 1 192 ? 14.774 -2.637 -16.816 1.00 70.44 192 ASP A CA 1
ATOM 1408 C C . ASP A 1 192 ? 15.840 -2.391 -17.904 1.00 70.44 192 ASP A C 1
ATOM 1410 O O . ASP A 1 192 ? 15.561 -1.802 -18.947 1.00 70.44 192 ASP A O 1
ATOM 1414 N N . ALA A 1 193 ? 17.071 -2.864 -17.672 1.00 68.50 193 ALA A N 1
ATOM 1415 C CA . ALA A 1 193 ? 18.174 -2.808 -18.630 1.00 68.50 193 ALA A CA 1
ATOM 1416 C C . ALA A 1 193 ? 18.256 -4.040 -19.555 1.00 68.50 193 ALA A C 1
ATOM 1418 O O . ALA A 1 193 ? 19.109 -4.076 -20.443 1.00 68.50 193 ALA A O 1
ATOM 1419 N N . HIS A 1 194 ? 17.414 -5.056 -19.347 1.00 64.12 194 HIS A N 1
ATOM 1420 C CA . HIS A 1 194 ? 17.369 -6.250 -20.187 1.00 64.12 194 HIS A CA 1
ATOM 1421 C C . HIS A 1 194 ? 16.331 -6.066 -21.296 1.00 64.12 194 HIS A C 1
ATOM 1423 O O . HIS A 1 194 ? 15.181 -5.714 -21.038 1.00 64.12 194 HIS A O 1
ATOM 1429 N N . ALA A 1 195 ? 16.735 -6.314 -22.544 1.00 57.12 195 ALA A N 1
ATOM 1430 C CA . ALA A 1 195 ? 15.795 -6.323 -23.658 1.00 57.12 195 ALA A CA 1
ATOM 1431 C C . ALA A 1 195 ? 14.711 -7.394 -23.411 1.00 57.12 195 ALA A C 1
ATOM 1433 O O . ALA A 1 195 ? 15.051 -8.477 -22.921 1.00 57.12 195 ALA A O 1
ATOM 1434 N N . PRO A 1 196 ? 13.430 -7.110 -23.717 1.00 56.38 196 PRO A N 1
ATOM 1435 C CA . PRO A 1 196 ? 12.378 -8.113 -23.616 1.00 56.38 196 PRO A CA 1
ATOM 1436 C C . PRO A 1 196 ? 12.751 -9.322 -24.486 1.00 56.38 196 PRO A C 1
ATOM 1438 O O . PRO A 1 196 ? 13.213 -9.158 -25.616 1.00 56.38 196 PRO A O 1
ATOM 1441 N N . PHE A 1 197 ? 12.634 -10.507 -23.889 1.00 54.25 197 PHE A N 1
ATOM 1442 C CA . PHE A 1 197 ? 12.919 -11.806 -24.501 1.00 54.25 197 PHE A CA 1
ATOM 1443 C C . PHE A 1 197 ? 11.893 -12.185 -25.570 1.00 54.25 197 PHE A C 1
ATOM 1445 O O . PHE A 1 197 ? 10.718 -11.780 -25.422 1.00 54.25 197 PHE A O 1
#

Solvent-accessible surface area (backbone atoms only — not comparable to full-atom values): 11008 Å² total; per-residue (Å²): 137,51,77,64,48,58,50,40,52,59,44,64,48,26,25,72,42,26,92,91,73,45,70,59,51,63,52,46,52,49,49,47,33,46,75,72,74,41,60,87,51,45,66,63,48,45,71,69,48,54,83,63,38,46,74,48,66,88,47,57,56,62,54,79,88,50,44,75,79,46,48,37,33,63,92,38,26,38,17,36,21,37,32,37,46,54,46,29,75,73,63,35,62,68,56,45,50,62,52,48,53,64,74,45,49,68,24,47,67,19,60,72,25,48,17,58,51,34,30,52,42,21,51,52,46,36,75,77,52,78,44,76,58,42,56,47,38,33,14,48,13,50,6,45,30,43,9,40,32,41,64,66,80,71,65,91,88,59,80,74,93,59,58,70,66,60,45,68,75,66,57,80,75,79,52,79,92,74,51,60,76,82,55,71,52,49,46,55,58,59,44,76,79,48,77,70,129

Foldseek 3Di:
DDLLLVQLVLLLQFDQDFDVQHGQCSSLVCLVCVVVVNNVCNVVSCVVRSVRTDTDDADDADDPVCLVVQFQALVCLNNQLNNQLVVCVVPNLVVCCVVLCVVLVQQCCFSPNQLVSQLVSLVVVVVVPDDPSSSSSNSNSSSNSRNRGDGAPDDPPDDDPDDPVVCVVPDDPQPPVRQDPDDPNRRRVSRVPPHDD

Mean predicted aligned error: 5.24 Å

Nearest PDB structures (foldseek):
  8z4q-assembly1_A  TM=7.357E-01  e=1.500E-01  Aspergillus westerdijkiae

Radius of gyration: 18.34 Å; Cα contacts (8 Å, |Δi|>4): 260; chains: 1; bounding box: 46×43×49 Å

pLDDT: mean 91.57, std 9.75, range [54.25, 98.81]